Protein AF-A0A4Q7G108-F1 (afdb_monomer_lite)

Foldseek 3Di:
DAQAQPQAGEPPGADADPLLSVLVNCLQVPFQQVLCCVLPVWGWRYWYWDAFADFAAPVRDNPHHTDLSVVSFKTWTQWTATPVGDIQGLQQLCLHALSSVQSVLSSLVSLLVRAQEWAAQQQDPSRNRTIMGGNDDDPVSHRHRPPPRDHSVVSSVVSCVVPVPSPDDPPDPDDDDDDDDDDDDDDDDDDDPPDDDDD

Radius of gyration: 18.97 Å; chains: 1; bounding box: 52×24×57 Å

Secondary structure (DSSP, 8-state):
-EEEETTEEEEEEE---HHHHHHHHHHIIIIIHHHHHHHHSS-EEEEEEEESS---BGGG-TTSPBPGGGGT-EEEEEEEEETTS-EEEHHHHTTSSHHHHHHHHHHHHHHHHH-SEEE-TTS-GGGSSSEEEE----TT---EEESPP--HHHHHHHHHHH-TTTT--TT-------------PPPP-----------

Sequence (199 aa):
PVTAVGPVTLKPTATLACPIVSALDRWLADSVQPAATRWFGARVVEIKQISAYSCRGMNGNPSAHISEHAFGNALDIAGFTLADGRRISVKDGWRGLPEEQGFLRDVQGGACQQFNTVLAPGSNRFHYDHIHVDLMRRASRRVICEPAAVSGEQIAARANSRNPYASRDPNVTGSLGGKKSSWFSRKAKVNEEDEFTDE

pLDDT: mean 87.19, std 20.79, range [33.34, 98.88]

Structure (mmCIF, N/CA/C/O backbone):
data_AF-A0A4Q7G108-F1
#
_entry.id   AF-A0A4Q7G108-F1
#
loop_
_atom_site.group_PDB
_atom_site.id
_atom_site.type_symbol
_atom_site.label_atom_id
_atom_site.label_alt_id
_atom_site.label_comp_id
_atom_site.label_asym_id
_atom_site.label_entity_id
_atom_site.label_seq_id
_atom_site.pdbx_PDB_ins_code
_atom_site.Cartn_x
_atom_site.Cartn_y
_atom_site.Cartn_z
_atom_site.occupancy
_atom_site.B_iso_or_equiv
_atom_site.auth_seq_id
_atom_site.auth_comp_id
_atom_site.auth_asym_id
_atom_site.auth_atom_id
_atom_site.pdbx_PDB_model_num
ATOM 1 N N . PRO A 1 1 ? -3.797 -2.450 -17.229 1.00 90.06 1 PRO A N 1
ATOM 2 C CA . PRO A 1 1 ? -4.189 -1.526 -16.136 1.00 90.06 1 PRO A CA 1
ATOM 3 C C . PRO A 1 1 ? -5.085 -2.277 -15.148 1.00 90.06 1 PRO A C 1
ATOM 5 O O . PRO A 1 1 ? -5.821 -3.161 -15.571 1.00 90.06 1 PRO A O 1
ATOM 8 N N . VAL A 1 2 ? -4.996 -1.948 -13.863 1.00 95.50 2 VAL A N 1
ATOM 9 C CA . VAL A 1 2 ? -5.659 -2.618 -12.742 1.00 95.50 2 VAL A CA 1
ATOM 10 C C . VAL A 1 2 ? -6.497 -1.583 -12.000 1.00 95.50 2 VAL A C 1
ATOM 12 O O . VAL A 1 2 ? -5.966 -0.609 -11.465 1.00 95.50 2 VAL A O 1
ATOM 15 N N . THR A 1 3 ? -7.812 -1.778 -12.003 1.00 97.50 3 THR A N 1
ATOM 16 C CA . THR A 1 3 ? -8.791 -0.917 -11.316 1.00 97.50 3 THR A CA 1
ATOM 17 C C . THR A 1 3 ? -9.269 -1.516 -9.994 1.00 97.50 3 THR A C 1
ATOM 19 O O . THR A 1 3 ? -9.825 -0.800 -9.166 1.00 97.50 3 THR A O 1
ATOM 22 N N . ALA A 1 4 ? -9.055 -2.816 -9.784 1.00 97.25 4 ALA A N 1
ATOM 23 C CA . ALA A 1 4 ? -9.412 -3.544 -8.576 1.00 97.25 4 ALA A CA 1
ATOM 24 C C . ALA A 1 4 ? -8.535 -4.795 -8.418 1.00 97.25 4 ALA A C 1
ATOM 26 O O . ALA A 1 4 ? -8.029 -5.330 -9.407 1.00 97.25 4 ALA A O 1
ATOM 27 N N . VAL A 1 5 ? -8.388 -5.261 -7.179 1.00 96.00 5 VAL A N 1
ATOM 28 C CA . VAL A 1 5 ? -7.808 -6.562 -6.825 1.00 96.00 5 VAL A CA 1
ATOM 29 C C . VAL A 1 5 ? -8.841 -7.286 -5.963 1.00 96.00 5 VAL A C 1
ATOM 31 O O . VAL A 1 5 ? -9.226 -6.796 -4.897 1.00 96.00 5 VAL A O 1
ATOM 34 N N . GLY A 1 6 ? -9.376 -8.396 -6.472 1.00 92.81 6 GLY A N 1
ATOM 35 C CA . GLY A 1 6 ? -10.567 -9.023 -5.903 1.00 92.81 6 GLY A CA 1
ATOM 36 C C . GLY A 1 6 ? -11.736 -8.021 -5.792 1.00 92.81 6 GLY A C 1
ATOM 37 O O . GLY A 1 6 ? -12.003 -7.285 -6.744 1.00 92.81 6 GLY A O 1
ATOM 38 N N . PRO A 1 7 ? -12.435 -7.943 -4.642 1.00 93.94 7 PRO A N 1
ATOM 39 C CA . PRO A 1 7 ? -13.537 -7.001 -4.433 1.00 93.94 7 PRO A CA 1
ATOM 40 C C . PRO A 1 7 ? -13.082 -5.585 -4.027 1.00 93.94 7 PRO A C 1
ATOM 42 O O . PRO A 1 7 ? -13.927 -4.745 -3.717 1.00 93.94 7 PRO A O 1
ATOM 45 N N . VAL A 1 8 ? -11.772 -5.320 -3.949 1.00 98.44 8 VAL A N 1
ATOM 46 C CA . VAL A 1 8 ? -11.217 -4.050 -3.463 1.00 98.44 8 VAL A CA 1
ATOM 47 C C . VAL A 1 8 ? -10.828 -3.173 -4.644 1.00 98.44 8 VAL A C 1
ATOM 49 O O . VAL A 1 8 ? -9.988 -3.547 -5.460 1.00 98.44 8 VAL A O 1
ATOM 52 N N . THR A 1 9 ? -11.413 -1.981 -4.725 1.00 98.62 9 THR A N 1
ATOM 53 C CA . THR A 1 9 ? -11.078 -1.007 -5.773 1.00 98.62 9 THR A CA 1
ATOM 54 C C . THR A 1 9 ? -9.695 -0.408 -5.513 1.00 98.62 9 THR A C 1
ATOM 56 O O . THR A 1 9 ? -9.345 -0.131 -4.370 1.00 98.62 9 THR A O 1
ATOM 59 N N . LEU A 1 10 ? -8.913 -0.158 -6.559 1.00 98.44 10 LEU A N 1
ATOM 60 C CA . LEU A 1 10 ? -7.613 0.505 -6.476 1.00 98.44 10 LEU A CA 1
ATOM 61 C C . LEU A 1 10 ? -7.697 1.884 -7.135 1.00 98.44 10 LEU A C 1
ATOM 63 O O . LEU A 1 10 ? -8.013 1.982 -8.323 1.00 98.44 10 LEU A O 1
ATOM 67 N N . LYS A 1 11 ? -7.435 2.952 -6.369 1.00 98.12 11 LYS A N 1
ATOM 68 C CA . LYS A 1 11 ? -7.537 4.335 -6.860 1.00 98.12 11 LYS A CA 1
ATOM 69 C C . LYS A 1 11 ? -6.271 5.166 -6.626 1.00 98.12 11 LYS A C 1
ATOM 71 O O . LYS A 1 11 ? -5.791 5.198 -5.495 1.00 98.12 11 LYS A O 1
ATOM 76 N N . PRO A 1 12 ? -5.800 5.919 -7.640 1.00 97.94 12 PRO A N 1
ATOM 77 C CA . PRO A 1 12 ? -6.230 5.846 -9.042 1.00 97.94 12 PRO A CA 1
ATOM 78 C C . PRO A 1 12 ? -5.885 4.484 -9.676 1.00 97.94 12 PRO A C 1
ATOM 80 O O . PRO A 1 12 ? -5.168 3.685 -9.074 1.00 97.94 12 PRO A O 1
ATOM 83 N N . THR A 1 13 ? -6.396 4.213 -10.882 1.00 97.62 13 THR A N 1
ATOM 84 C CA . THR A 1 13 ? -6.057 3.002 -11.650 1.00 97.62 13 THR A CA 1
ATOM 85 C C . THR A 1 13 ? -4.542 2.830 -11.732 1.00 97.62 13 THR A C 1
ATOM 87 O O . THR A 1 13 ? -3.827 3.778 -12.056 1.00 97.62 13 THR A O 1
ATOM 90 N N . ALA A 1 14 ? -4.052 1.624 -11.462 1.00 97.69 14 ALA A N 1
ATOM 91 C CA . ALA A 1 14 ? -2.626 1.325 -11.442 1.00 97.69 14 ALA A CA 1
ATOM 92 C C . ALA A 1 14 ? -2.207 0.534 -12.686 1.00 97.69 14 ALA A C 1
ATOM 94 O O . ALA A 1 14 ? -2.922 -0.350 -13.152 1.00 97.69 14 ALA A O 1
ATOM 95 N N . THR A 1 15 ? -1.018 0.796 -13.218 1.00 98.31 15 THR A N 1
ATOM 96 C CA . THR A 1 15 ? -0.374 -0.120 -14.169 1.00 98.31 15 THR A CA 1
ATOM 97 C C . THR A 1 15 ? 0.576 -1.008 -13.379 1.00 98.31 15 THR A C 1
ATOM 99 O O . THR A 1 15 ? 1.524 -0.500 -12.788 1.00 98.31 15 THR A O 1
ATOM 102 N N . LEU A 1 16 ? 0.282 -2.309 -13.335 1.00 98.31 16 LEU A N 1
ATOM 103 C CA . LEU A 1 16 ? 0.999 -3.308 -12.544 1.00 98.31 16 LEU A CA 1
ATOM 104 C C . LEU A 1 16 ? 1.306 -4.545 -13.390 1.00 98.31 16 LEU A C 1
ATOM 106 O O . LEU A 1 16 ? 0.528 -4.903 -14.277 1.00 98.31 16 LEU A O 1
ATOM 110 N N . ALA A 1 17 ? 2.417 -5.205 -13.083 1.00 97.94 17 ALA A N 1
ATOM 111 C CA . ALA A 1 17 ? 2.772 -6.505 -13.627 1.00 97.94 17 ALA A CA 1
ATOM 112 C C . ALA A 1 17 ? 1.954 -7.623 -12.956 1.00 97.94 17 ALA A C 1
ATOM 114 O O . ALA A 1 17 ? 1.573 -7.530 -11.790 1.00 97.94 17 ALA A O 1
ATOM 115 N N . CYS A 1 18 ? 1.705 -8.719 -13.675 1.00 97.19 18 CYS A N 1
ATOM 116 C CA . CYS A 1 18 ? 0.892 -9.827 -13.163 1.00 97.19 18 CYS A CA 1
ATOM 117 C C . CYS A 1 18 ? 1.381 -10.418 -11.820 1.00 97.19 18 CYS A C 1
ATOM 119 O O . CYS A 1 18 ? 0.530 -10.685 -10.968 1.00 97.19 18 CYS A O 1
ATOM 121 N N . PRO A 1 19 ? 2.698 -10.603 -11.568 1.00 97.00 19 PRO A N 1
ATOM 122 C CA . PRO A 1 19 ? 3.167 -11.184 -10.309 1.00 97.00 19 PRO A CA 1
ATOM 123 C C . PRO A 1 19 ? 2.761 -10.375 -9.073 1.00 97.00 19 PRO A C 1
ATOM 125 O O . PRO A 1 19 ? 2.265 -10.954 -8.104 1.00 97.00 19 PRO A O 1
ATOM 128 N N . ILE A 1 20 ? 2.894 -9.044 -9.116 1.00 98.19 20 ILE A N 1
ATOM 129 C CA . ILE A 1 20 ? 2.516 -8.201 -7.978 1.00 98.19 20 ILE A CA 1
ATOM 130 C C . ILE A 1 20 ? 0.999 -8.167 -7.768 1.00 98.19 20 ILE A C 1
ATOM 132 O O . ILE A 1 20 ? 0.555 -8.119 -6.628 1.00 98.19 20 ILE A O 1
ATOM 136 N N . VAL A 1 21 ? 0.186 -8.293 -8.822 1.00 98.25 21 VAL A N 1
ATOM 137 C CA . VAL A 1 21 ? -1.278 -8.404 -8.673 1.00 98.25 21 VAL A CA 1
ATOM 138 C C . VAL A 1 21 ? -1.656 -9.664 -7.889 1.00 98.25 21 VAL A C 1
ATOM 140 O O . VAL A 1 21 ? -2.488 -9.595 -6.989 1.00 98.25 21 VAL A O 1
ATOM 143 N N . SER A 1 22 ? -1.002 -10.797 -8.164 1.00 98.06 22 SER A N 1
ATOM 144 C CA . SER A 1 22 ? -1.215 -12.039 -7.406 1.00 98.06 22 SER A CA 1
ATOM 145 C C . SER A 1 22 ? -0.738 -11.939 -5.950 1.00 98.06 22 SER A C 1
ATOM 147 O O . SER A 1 22 ? -1.365 -12.508 -5.056 1.00 98.06 22 SER A O 1
ATOM 149 N N . ALA A 1 23 ? 0.365 -11.231 -5.689 1.00 98.38 23 ALA A N 1
ATOM 150 C CA . ALA A 1 23 ? 0.828 -10.977 -4.324 1.00 98.38 23 ALA A CA 1
ATOM 151 C C . ALA A 1 23 ? -0.134 -10.053 -3.555 1.00 98.38 23 ALA A C 1
ATOM 153 O O . ALA A 1 23 ? -0.454 -10.325 -2.400 1.00 98.38 23 ALA A O 1
ATOM 154 N N . LEU A 1 24 ? -0.651 -9.006 -4.209 1.00 98.50 24 LEU A N 1
ATOM 155 C CA . LEU A 1 24 ? -1.648 -8.096 -3.639 1.00 98.50 24 LEU A CA 1
ATOM 156 C C . LEU A 1 24 ? -2.952 -8.818 -3.291 1.00 98.50 24 LEU A C 1
ATOM 158 O O . LEU A 1 24 ? -3.505 -8.562 -2.227 1.00 98.50 24 LEU A O 1
ATOM 162 N N . ASP A 1 25 ? -3.430 -9.716 -4.154 1.00 98.44 25 ASP A N 1
ATOM 163 C CA . ASP A 1 25 ? -4.656 -10.489 -3.915 1.00 98.44 25 ASP A CA 1
ATOM 164 C C . ASP A 1 25 ? -4.540 -11.366 -2.660 1.00 98.44 25 ASP A C 1
ATOM 166 O O . ASP A 1 25 ? -5.383 -11.290 -1.764 1.00 98.44 25 ASP A O 1
ATOM 170 N N . ARG A 1 26 ? -3.425 -12.098 -2.528 1.00 98.56 26 ARG A N 1
ATOM 171 C CA . ARG A 1 26 ? -3.122 -12.898 -1.330 1.00 98.56 26 ARG A CA 1
ATOM 172 C C . ARG A 1 26 ? -2.976 -12.038 -0.082 1.00 98.56 26 ARG A C 1
ATOM 174 O O . ARG A 1 26 ? -3.600 -12.316 0.933 1.00 98.56 26 ARG A O 1
ATOM 181 N N . TRP A 1 27 ? -2.214 -10.949 -0.157 1.00 98.69 27 TRP A N 1
ATOM 182 C CA . TRP A 1 27 ? -2.060 -10.024 0.967 1.00 98.69 27 TRP A CA 1
ATOM 183 C C . TRP A 1 27 ? -3.398 -9.422 1.424 1.00 98.69 27 TRP A C 1
ATOM 185 O O . TRP A 1 27 ? -3.660 -9.307 2.625 1.00 98.69 27 TRP A O 1
ATOM 195 N N . LEU A 1 28 ? -4.275 -9.073 0.480 1.00 98.56 28 LEU A N 1
ATOM 196 C CA . LEU A 1 28 ? -5.615 -8.582 0.782 1.00 98.56 28 LEU A CA 1
ATOM 197 C C . LEU A 1 28 ? -6.454 -9.632 1.512 1.00 98.56 28 LEU A C 1
ATOM 199 O O . LEU A 1 28 ? -7.054 -9.313 2.542 1.00 98.56 28 LEU A O 1
ATOM 203 N N . ALA A 1 29 ? -6.494 -10.854 0.984 1.00 98.31 29 ALA A N 1
ATOM 204 C CA . ALA A 1 29 ? -7.284 -11.950 1.533 1.00 98.31 29 ALA A CA 1
ATOM 205 C C . ALA A 1 29 ? -6.778 -12.404 2.910 1.00 98.31 29 ALA A C 1
ATOM 207 O O . ALA A 1 29 ? -7.570 -12.533 3.844 1.00 98.31 29 ALA A O 1
ATOM 208 N N . ASP A 1 30 ? -5.465 -12.576 3.050 1.00 98.25 30 ASP A N 1
ATOM 209 C CA . ASP A 1 30 ? -4.857 -13.230 4.209 1.00 98.25 30 ASP A CA 1
ATOM 210 C C . ASP A 1 30 ? -4.532 -12.251 5.343 1.00 98.25 30 ASP A C 1
ATOM 212 O O . ASP A 1 30 ? -4.408 -12.653 6.498 1.00 98.25 30 ASP A O 1
ATOM 216 N N . SER A 1 31 ? -4.354 -10.960 5.039 1.00 98.25 31 SER A N 1
ATOM 217 C CA . SER A 1 31 ? -3.876 -9.972 6.018 1.00 98.25 31 SER A CA 1
ATOM 218 C C . SER A 1 31 ? -4.780 -8.752 6.137 1.00 98.25 31 SER A C 1
ATOM 220 O O . SER A 1 31 ? -5.272 -8.460 7.229 1.00 98.25 31 SER A O 1
ATOM 222 N N . VAL A 1 32 ? -5.042 -8.041 5.036 1.00 98.75 32 VAL A N 1
ATOM 223 C CA . VAL A 1 32 ? -5.738 -6.743 5.100 1.00 98.75 32 VAL A CA 1
ATOM 224 C C . VAL A 1 32 ? -7.199 -6.901 5.523 1.00 98.75 32 VAL A C 1
ATOM 226 O O . VAL A 1 32 ? -7.654 -6.185 6.415 1.00 98.75 32 VAL A O 1
ATOM 229 N N . GLN A 1 33 ? -7.945 -7.836 4.925 1.00 98.75 33 GLN A N 1
ATOM 230 C CA . GLN A 1 33 ? -9.360 -8.041 5.261 1.00 98.75 33 GLN A CA 1
ATOM 231 C C . GLN A 1 33 ? -9.566 -8.587 6.687 1.00 98.75 33 GLN A C 1
ATOM 233 O O . GLN A 1 33 ? -10.413 -8.038 7.406 1.00 98.75 33 GLN A O 1
ATOM 238 N N . PRO A 1 34 ? -8.792 -9.589 7.158 1.00 98.62 34 PRO A N 1
ATOM 239 C CA . PRO A 1 34 ? -8.848 -10.018 8.553 1.00 98.62 34 PRO A CA 1
ATOM 240 C C . PRO A 1 34 ? -8.481 -8.902 9.535 1.00 98.62 34 PRO A C 1
ATOM 242 O O . PRO A 1 34 ? -9.161 -8.738 10.547 1.00 98.62 34 PRO A O 1
ATOM 245 N N . ALA A 1 35 ? -7.452 -8.098 9.237 1.00 98.69 35 ALA A N 1
ATOM 246 C CA . ALA A 1 35 ? -7.073 -6.965 10.080 1.00 98.69 35 ALA A CA 1
ATOM 247 C C . ALA A 1 35 ? -8.182 -5.906 10.137 1.00 98.69 35 ALA A C 1
ATOM 249 O O . ALA A 1 35 ? -8.553 -5.471 11.223 1.00 98.69 35 ALA A O 1
ATOM 250 N N . ALA A 1 36 ? -8.767 -5.530 8.999 1.00 98.75 36 ALA A N 1
ATOM 251 C CA . ALA A 1 36 ? -9.849 -4.549 8.961 1.00 98.75 36 ALA A CA 1
ATOM 252 C C . ALA A 1 36 ? -11.077 -5.021 9.758 1.00 98.75 36 ALA A C 1
ATOM 254 O O . ALA A 1 36 ? -11.648 -4.267 10.546 1.00 98.75 36 ALA A O 1
ATOM 255 N N . THR A 1 37 ? -11.423 -6.304 9.633 1.00 98.50 37 THR A N 1
ATOM 256 C CA . THR A 1 37 ? -12.510 -6.908 10.412 1.00 98.50 37 THR A CA 1
ATOM 257 C C . THR A 1 37 ? -12.191 -6.912 11.908 1.00 98.50 37 THR A C 1
ATOM 259 O O . THR A 1 37 ? -13.051 -6.554 12.705 1.00 98.50 37 THR A O 1
ATOM 262 N N . ARG A 1 38 ? -10.957 -7.251 12.304 1.00 98.31 38 ARG A N 1
ATOM 263 C CA . ARG A 1 38 ? -10.535 -7.266 13.714 1.00 98.31 38 ARG A CA 1
ATOM 264 C C . ARG A 1 38 ? -10.562 -5.879 14.356 1.00 98.31 38 ARG A C 1
ATOM 266 O O . ARG A 1 38 ? -11.080 -5.736 15.456 1.00 98.31 38 ARG A O 1
ATOM 273 N N . TRP A 1 39 ? -9.995 -4.878 13.687 1.00 98.50 39 TRP A N 1
ATOM 274 C CA . TRP A 1 39 ? -9.818 -3.538 14.256 1.00 98.50 39 TRP A CA 1
ATOM 275 C C . TRP A 1 39 ? -11.056 -2.659 14.137 1.00 98.50 39 TRP A C 1
ATOM 277 O O . TRP A 1 39 ? -11.275 -1.782 14.968 1.00 98.50 39 TRP A O 1
ATOM 287 N N . PHE A 1 40 ? -11.869 -2.881 13.105 1.00 98.38 40 PHE A N 1
ATOM 288 C CA . PHE A 1 40 ? -12.959 -1.974 12.769 1.00 98.38 40 PHE A CA 1
ATOM 289 C C . PHE A 1 40 ? -14.310 -2.667 12.608 1.00 98.38 40 PHE A C 1
ATOM 291 O O . PHE A 1 40 ? -15.321 -1.975 12.541 1.00 98.38 40 PHE A O 1
ATOM 298 N N . GLY A 1 41 ? -14.370 -3.998 12.527 1.00 98.50 41 GLY A N 1
ATOM 299 C CA . GLY A 1 41 ? -15.614 -4.715 12.226 1.00 98.50 41 GLY A CA 1
ATOM 300 C C . GLY A 1 41 ? -16.133 -4.470 10.804 1.00 98.50 41 GLY A C 1
ATOM 301 O O . GLY A 1 41 ? -17.281 -4.789 10.508 1.00 98.50 41 GLY A O 1
ATOM 302 N N . ALA A 1 42 ? -15.311 -3.897 9.919 1.00 98.56 42 ALA A N 1
ATOM 303 C CA . ALA A 1 42 ? -15.688 -3.545 8.556 1.00 98.56 42 ALA A CA 1
ATOM 304 C C . ALA A 1 42 ? -14.601 -3.966 7.562 1.00 98.56 42 ALA A C 1
ATOM 306 O O . ALA A 1 42 ? -13.406 -3.888 7.843 1.00 98.56 42 ALA A O 1
ATOM 307 N N . ARG A 1 43 ? -15.026 -4.399 6.372 1.00 98.56 43 ARG A N 1
ATOM 308 C CA . ARG A 1 43 ? -14.122 -4.799 5.284 1.00 98.56 43 ARG A CA 1
ATOM 309 C C . ARG A 1 43 ? -13.512 -3.583 4.597 1.00 98.56 43 ARG A C 1
ATOM 311 O O . ARG A 1 43 ? -14.175 -2.555 4.471 1.00 98.56 43 ARG A O 1
ATOM 318 N N . VAL A 1 44 ? -12.307 -3.736 4.055 1.00 98.81 44 VAL A N 1
ATOM 319 C CA . VAL A 1 44 ? -11.739 -2.768 3.103 1.00 98.81 44 VAL A CA 1
ATOM 320 C C . VAL A 1 44 ? -12.457 -2.908 1.762 1.00 98.81 44 VAL A C 1
ATOM 322 O O . VAL A 1 44 ? -12.660 -4.022 1.276 1.00 98.81 44 VAL A O 1
ATOM 325 N N . VAL A 1 45 ? -12.823 -1.783 1.153 1.00 98.81 45 VAL A N 1
ATOM 326 C CA . VAL A 1 45 ? -13.447 -1.719 -0.182 1.00 98.81 45 VAL A CA 1
ATOM 327 C C . VAL A 1 45 ? -12.622 -0.917 -1.183 1.00 98.81 45 VAL A C 1
ATOM 329 O O . VAL A 1 45 ? -12.830 -1.044 -2.389 1.00 98.81 45 VAL A O 1
ATOM 332 N N . GLU A 1 46 ? -11.656 -0.127 -0.709 1.00 98.88 46 GLU A N 1
ATOM 333 C CA . GLU A 1 46 ? -10.761 0.645 -1.566 1.00 98.88 46 GLU A CA 1
ATOM 334 C C . GLU A 1 46 ? -9.349 0.726 -0.982 1.00 98.88 46 GLU A C 1
ATOM 336 O O . GLU A 1 46 ? -9.179 0.951 0.217 1.00 98.88 46 GLU A O 1
ATOM 341 N N . ILE A 1 47 ? -8.348 0.610 -1.853 1.00 98.81 47 I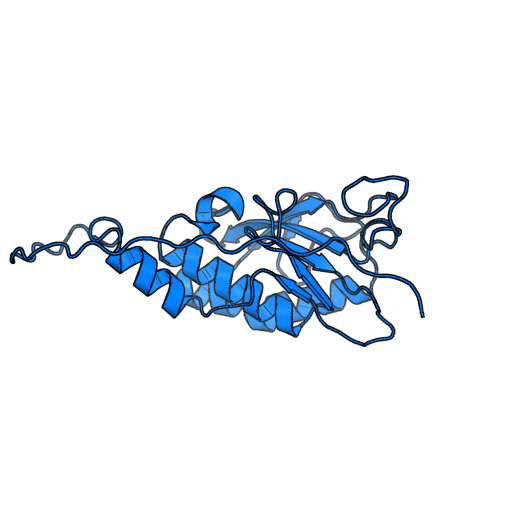LE A N 1
ATOM 342 C CA . ILE A 1 47 ? -6.969 1.029 -1.613 1.00 98.81 47 ILE A CA 1
ATOM 343 C C . ILE A 1 47 ? -6.739 2.355 -2.336 1.00 98.81 47 ILE A C 1
ATOM 345 O O . ILE A 1 47 ? -6.945 2.465 -3.549 1.00 98.81 47 ILE A O 1
ATOM 349 N N . LYS A 1 48 ? -6.237 3.346 -1.599 1.00 98.75 48 LYS A N 1
ATOM 350 C CA . LYS A 1 48 ? -5.695 4.584 -2.152 1.00 98.75 48 LYS A CA 1
ATOM 351 C C . LYS A 1 48 ? -4.200 4.402 -2.399 1.00 98.75 48 LYS A C 1
ATOM 353 O O . LYS A 1 48 ? -3.432 4.309 -1.443 1.00 98.75 48 LYS A O 1
ATOM 358 N N . GLN A 1 49 ? -3.787 4.394 -3.660 1.00 98.25 49 GLN A N 1
ATOM 359 C CA . GLN A 1 49 ? -2.379 4.392 -4.059 1.00 98.25 49 GLN A CA 1
ATOM 360 C C . GLN A 1 49 ? -1.921 5.789 -4.494 1.00 98.25 49 GLN A C 1
ATOM 362 O O . GLN A 1 49 ? -2.744 6.627 -4.869 1.00 98.25 49 GLN A O 1
ATOM 367 N N . ILE A 1 50 ? -0.618 6.046 -4.410 1.00 97.94 50 ILE A N 1
ATOM 368 C CA . ILE A 1 50 ? -0.002 7.316 -4.838 1.00 97.94 50 ILE A CA 1
ATOM 369 C C . ILE A 1 50 ? 1.120 7.140 -5.869 1.00 97.94 50 ILE A C 1
ATOM 371 O O . ILE A 1 50 ? 1.542 8.119 -6.480 1.00 97.94 50 ILE A O 1
ATOM 375 N N . SER A 1 51 ? 1.575 5.909 -6.102 1.00 97.25 51 SER A N 1
ATOM 376 C CA . SER A 1 51 ? 2.506 5.555 -7.172 1.00 97.25 51 SER A CA 1
ATOM 377 C C . SER A 1 51 ? 2.340 4.075 -7.531 1.00 97.25 51 SER A C 1
ATOM 379 O O . SER A 1 51 ? 2.276 3.211 -6.657 1.00 97.25 51 SER A O 1
ATOM 381 N N . ALA A 1 52 ? 2.304 3.783 -8.830 1.00 97.44 52 ALA A N 1
ATOM 382 C CA . ALA A 1 52 ? 2.312 2.437 -9.405 1.00 97.44 52 ALA A CA 1
ATOM 383 C C . ALA A 1 52 ? 3.419 2.371 -10.469 1.00 97.44 52 ALA A C 1
ATOM 385 O O . ALA A 1 52 ? 4.577 2.589 -10.136 1.00 97.44 52 ALA A O 1
ATOM 386 N N . TYR A 1 53 ? 3.119 2.148 -11.750 1.00 97.75 53 TYR A N 1
ATOM 387 C CA . TYR A 1 53 ? 4.140 2.270 -12.795 1.00 97.75 53 TYR A CA 1
ATOM 388 C C . TYR A 1 53 ? 4.748 3.681 -12.856 1.00 97.75 53 TYR A C 1
ATOM 390 O O . TYR A 1 53 ? 4.033 4.674 -13.008 1.00 97.75 53 TYR A O 1
ATOM 398 N N . SER A 1 54 ? 6.076 3.758 -12.800 1.00 96.62 54 SER A N 1
ATOM 399 C CA . SER A 1 54 ? 6.837 4.979 -13.056 1.00 96.62 54 SER A CA 1
ATOM 400 C C . SER A 1 54 ? 8.282 4.637 -13.406 1.00 96.62 54 SER A C 1
ATOM 402 O O . SER A 1 54 ? 9.014 4.083 -12.588 1.00 96.62 54 SER A O 1
ATOM 404 N N . CYS A 1 55 ? 8.697 4.975 -14.627 1.00 96.19 55 CYS A N 1
ATOM 405 C CA . CYS A 1 55 ? 10.042 4.700 -15.123 1.00 96.19 55 CYS A CA 1
ATOM 406 C C . CYS A 1 55 ? 11.056 5.696 -14.533 1.00 96.19 55 CYS A C 1
ATOM 408 O O . CYS A 1 55 ? 11.253 6.781 -15.077 1.00 96.19 55 CYS A O 1
ATOM 410 N N . ARG A 1 56 ? 11.670 5.338 -13.400 1.00 94.31 56 ARG A N 1
ATOM 411 C CA . ARG A 1 56 ? 12.676 6.146 -12.690 1.00 94.31 56 ARG A CA 1
ATOM 412 C C . ARG A 1 56 ? 13.629 5.273 -11.866 1.00 94.31 56 ARG A C 1
ATOM 414 O O . ARG A 1 56 ? 13.305 4.131 -11.533 1.00 94.31 56 ARG A O 1
ATOM 421 N N . GLY A 1 57 ? 14.776 5.834 -11.491 1.00 93.44 57 GLY A N 1
ATOM 422 C CA . GLY A 1 57 ? 15.641 5.246 -10.466 1.00 93.44 57 GLY A CA 1
ATOM 423 C C . GLY A 1 57 ? 15.001 5.286 -9.073 1.00 93.44 57 GLY A C 1
ATOM 424 O O . GLY A 1 57 ? 14.050 6.038 -8.819 1.00 93.44 57 GLY A O 1
ATOM 425 N N . MET A 1 58 ? 15.500 4.450 -8.162 1.00 90.81 58 MET A N 1
ATOM 426 C CA . MET A 1 58 ? 15.035 4.375 -6.774 1.00 90.81 58 MET A CA 1
ATOM 427 C C . MET A 1 58 ? 15.064 5.750 -6.093 1.00 90.81 58 MET A C 1
ATOM 429 O O . MET A 1 58 ? 15.979 6.547 -6.298 1.00 90.81 58 MET A O 1
ATOM 433 N N . ASN A 1 59 ? 14.025 6.046 -5.303 1.00 87.94 59 ASN A N 1
ATOM 434 C CA . ASN A 1 59 ? 13.810 7.348 -4.652 1.00 87.94 59 ASN A CA 1
ATOM 435 C C . ASN A 1 59 ? 13.836 8.562 -5.612 1.00 87.94 59 ASN A C 1
ATOM 437 O O . ASN A 1 59 ? 14.016 9.695 -5.171 1.00 87.94 59 ASN A O 1
ATOM 441 N N . GLY A 1 60 ? 13.668 8.342 -6.923 1.00 84.75 60 GLY A N 1
ATOM 442 C CA . GLY A 1 60 ? 13.752 9.389 -7.944 1.00 84.75 60 GLY A CA 1
ATOM 443 C C . GLY A 1 60 ? 15.179 9.818 -8.300 1.00 84.75 60 GLY A C 1
ATOM 444 O O . GLY A 1 60 ? 15.344 10.790 -9.032 1.00 84.75 60 GLY A O 1
ATOM 445 N N . ASN A 1 61 ? 16.206 9.117 -7.810 1.00 89.69 61 ASN A N 1
ATOM 446 C CA . ASN A 1 61 ? 17.599 9.409 -8.132 1.00 89.69 61 ASN A CA 1
ATOM 447 C C . ASN A 1 61 ? 17.983 8.765 -9.481 1.00 89.69 61 ASN A C 1
ATOM 449 O O . ASN A 1 61 ? 17.964 7.538 -9.574 1.00 89.69 61 ASN A O 1
ATOM 453 N N . PRO A 1 62 ? 18.353 9.544 -10.518 1.00 87.81 62 PRO A N 1
ATOM 454 C CA . PRO A 1 62 ? 18.706 9.002 -11.833 1.00 87.81 62 PRO A CA 1
ATOM 455 C C . PRO A 1 62 ? 19.998 8.175 -11.837 1.00 87.81 62 PRO A C 1
ATOM 457 O O . PRO A 1 62 ? 20.196 7.387 -12.755 1.00 87.81 62 PRO A O 1
ATOM 460 N N . SER A 1 63 ? 20.850 8.329 -10.821 1.00 91.44 63 SER A N 1
ATOM 461 C CA . SER A 1 63 ? 22.087 7.557 -10.664 1.00 91.44 63 SER A CA 1
ATOM 462 C C . SER A 1 63 ? 21.916 6.320 -9.777 1.00 91.44 63 SER A C 1
ATOM 464 O O . SER A 1 63 ? 22.873 5.578 -9.581 1.00 91.44 63 SER A O 1
ATOM 466 N N . ALA A 1 64 ? 20.732 6.105 -9.195 1.00 91.50 64 ALA A N 1
ATOM 467 C CA . ALA A 1 64 ? 20.456 4.907 -8.413 1.00 91.50 64 ALA A CA 1
ATOM 468 C C . ALA 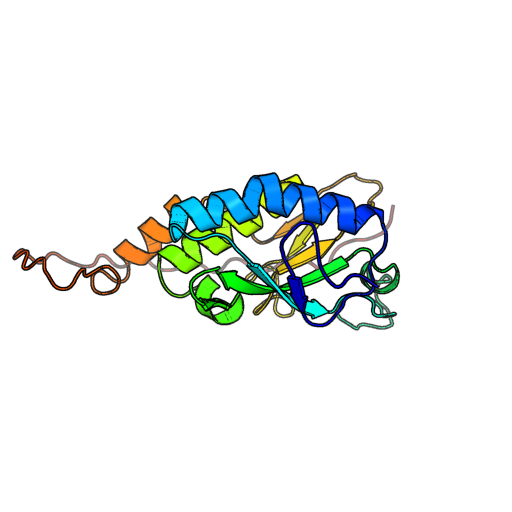A 1 64 ? 20.040 3.738 -9.316 1.00 91.50 64 ALA A C 1
ATOM 470 O O . ALA A 1 64 ? 19.655 3.920 -10.472 1.00 91.50 64 ALA A O 1
ATOM 471 N N . HIS A 1 65 ? 20.039 2.533 -8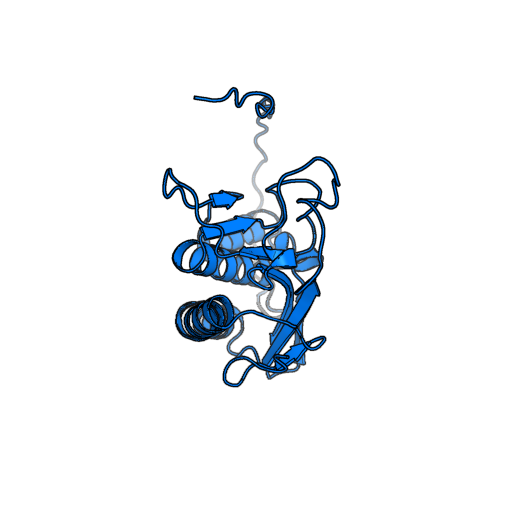.746 1.00 91.69 65 HIS A N 1
ATOM 472 C CA . HIS A 1 65 ? 19.422 1.368 -9.371 1.00 91.69 65 HIS A CA 1
ATOM 473 C C . HIS A 1 65 ? 17.976 1.665 -9.800 1.00 91.69 65 HIS A C 1
ATOM 475 O O . HIS A 1 65 ? 17.272 2.473 -9.183 1.00 91.69 65 HIS A O 1
ATOM 481 N N . ILE A 1 66 ? 17.526 1.004 -10.867 1.00 93.94 66 ILE A N 1
ATOM 482 C CA . ILE A 1 66 ? 16.159 1.158 -11.370 1.00 93.94 66 ILE A CA 1
ATOM 483 C C . ILE A 1 66 ? 15.159 0.669 -10.320 1.00 93.94 66 ILE A C 1
ATOM 485 O O . ILE A 1 66 ? 15.332 -0.389 -9.721 1.00 93.94 66 ILE A O 1
ATOM 489 N N . SER A 1 67 ? 14.111 1.462 -10.090 1.00 95.88 67 SER A N 1
ATOM 490 C CA . SER A 1 67 ? 13.045 1.117 -9.152 1.00 95.88 67 SER A CA 1
ATOM 491 C C . SER A 1 67 ? 12.152 0.006 -9.701 1.00 95.88 67 SER A C 1
ATOM 493 O O . SER A 1 67 ? 11.839 -0.012 -10.890 1.00 95.88 67 SER A O 1
ATOM 495 N N . GLU A 1 68 ? 11.605 -0.832 -8.820 1.00 97.88 68 GLU A N 1
ATOM 496 C CA . GLU A 1 68 ? 10.567 -1.804 -9.182 1.00 97.88 68 GLU A CA 1
ATOM 497 C C . GLU A 1 68 ? 9.286 -1.159 -9.744 1.00 97.88 68 GLU A C 1
ATOM 499 O O . GLU A 1 68 ? 8.561 -1.784 -10.524 1.00 97.88 68 GLU A O 1
ATOM 504 N N . HIS A 1 69 ? 9.045 0.130 -9.468 1.00 98.00 69 HIS A N 1
ATOM 505 C CA . HIS A 1 69 ? 7.993 0.898 -10.143 1.00 98.00 69 HIS A CA 1
ATOM 506 C C . HIS A 1 69 ? 8.198 0.967 -11.663 1.00 98.00 69 HIS A C 1
ATOM 508 O O . HIS A 1 69 ? 7.216 0.980 -12.407 1.00 98.00 69 HIS A O 1
ATOM 514 N N . ALA A 1 70 ? 9.441 0.964 -12.154 1.00 97.06 70 ALA A N 1
ATOM 515 C CA . ALA A 1 70 ? 9.731 0.979 -13.588 1.00 97.06 70 ALA A CA 1
ATOM 516 C C . ALA A 1 70 ? 9.351 -0.341 -14.276 1.00 97.06 70 ALA A C 1
ATOM 518 O O . ALA A 1 70 ? 9.113 -0.362 -15.479 1.00 97.06 70 ALA A O 1
ATOM 519 N N . PHE A 1 71 ? 9.227 -1.426 -13.510 1.00 97.25 71 PHE A N 1
ATOM 520 C CA . PHE A 1 71 ? 8.778 -2.732 -13.994 1.00 97.25 71 PHE A CA 1
ATOM 521 C C . PHE A 1 71 ? 7.285 -2.977 -13.723 1.00 97.25 71 PHE A C 1
ATOM 523 O O . PHE A 1 71 ? 6.774 -4.061 -13.997 1.00 97.25 71 PHE A O 1
ATOM 530 N N . GLY A 1 72 ? 6.570 -1.990 -13.162 1.00 97.88 72 GLY A N 1
ATOM 531 C CA . GLY A 1 72 ? 5.199 -2.170 -12.674 1.00 97.88 72 GLY A CA 1
ATOM 532 C C . GLY A 1 72 ? 5.108 -3.192 -11.535 1.00 97.88 72 GLY A C 1
ATOM 533 O O . GLY A 1 72 ? 4.043 -3.757 -11.302 1.00 97.88 72 GLY A O 1
ATOM 534 N N . ASN A 1 73 ? 6.221 -3.457 -10.854 1.00 98.25 73 ASN A N 1
ATOM 535 C CA . ASN A 1 73 ? 6.383 -4.509 -9.857 1.00 98.25 73 ASN A CA 1
ATOM 536 C C . ASN A 1 73 ? 6.464 -3.939 -8.429 1.00 98.25 73 ASN A C 1
ATOM 538 O O . ASN A 1 73 ? 6.977 -4.593 -7.522 1.00 98.25 73 ASN A O 1
ATOM 542 N N . ALA A 1 74 ? 5.956 -2.714 -8.250 1.00 98.50 74 ALA A N 1
ATOM 543 C CA . ALA A 1 74 ? 5.825 -2.025 -6.974 1.00 98.50 74 ALA A CA 1
ATOM 544 C C . ALA A 1 74 ? 4.535 -1.197 -6.893 1.00 98.50 74 ALA A C 1
ATOM 546 O O . ALA A 1 74 ? 3.987 -0.770 -7.919 1.00 98.50 74 ALA A O 1
ATOM 547 N N . LEU A 1 75 ? 4.076 -0.942 -5.668 1.00 98.75 75 LEU A N 1
ATOM 548 C CA . LEU A 1 75 ? 2.912 -0.111 -5.368 1.00 98.75 75 LEU A CA 1
ATOM 549 C C . LEU A 1 75 ? 3.142 0.689 -4.077 1.00 98.75 75 LEU A C 1
ATOM 551 O O . LEU A 1 75 ? 3.549 0.120 -3.068 1.00 98.75 75 LEU A O 1
ATOM 555 N N . ASP A 1 76 ? 2.803 1.981 -4.103 1.00 98.75 76 ASP A N 1
ATOM 556 C CA . ASP A 1 76 ? 2.819 2.857 -2.927 1.00 98.75 76 ASP A CA 1
ATOM 557 C C . ASP A 1 76 ? 1.389 3.083 -2.432 1.00 98.75 76 ASP A C 1
ATOM 559 O O . ASP A 1 76 ? 0.580 3.744 -3.094 1.00 98.75 76 ASP A O 1
ATOM 563 N N . ILE A 1 77 ? 1.070 2.535 -1.260 1.00 98.88 77 ILE A N 1
ATOM 564 C CA . ILE A 1 77 ? -0.255 2.580 -0.640 1.00 98.88 77 ILE A CA 1
ATOM 565 C C . ILE A 1 77 ? -0.313 3.710 0.389 1.00 98.88 77 ILE A C 1
ATOM 567 O O . ILE A 1 77 ? 0.361 3.662 1.413 1.00 98.88 77 ILE A O 1
ATOM 571 N N . ALA A 1 78 ? -1.174 4.699 0.160 1.00 98.75 78 ALA A N 1
ATOM 572 C CA . ALA A 1 78 ? -1.368 5.839 1.058 1.00 98.75 78 ALA A CA 1
ATOM 573 C C . ALA A 1 78 ? -2.557 5.680 2.018 1.00 98.75 78 ALA A C 1
ATOM 575 O O . ALA A 1 78 ? -2.705 6.480 2.944 1.00 98.75 78 ALA A O 1
ATOM 576 N N . GLY A 1 79 ? -3.431 4.693 1.817 1.00 98.75 79 GLY A N 1
ATOM 577 C CA . GLY A 1 79 ? -4.527 4.434 2.748 1.00 98.75 79 GLY A CA 1
ATOM 578 C C . GLY A 1 79 ? -5.589 3.469 2.242 1.00 98.75 79 GLY A C 1
ATOM 579 O O . GLY A 1 79 ? -5.515 2.956 1.125 1.00 98.75 79 GLY A O 1
ATOM 580 N N . PHE A 1 80 ? -6.600 3.267 3.081 1.00 98.88 80 PHE A N 1
ATOM 581 C CA . PHE A 1 80 ? -7.696 2.328 2.867 1.00 98.88 80 PHE A CA 1
ATOM 582 C C . PHE A 1 80 ? -9.043 2.998 3.151 1.00 98.88 80 PHE A C 1
ATOM 584 O O . PHE A 1 80 ? -9.154 3.794 4.086 1.00 98.88 80 PHE A O 1
ATOM 591 N N . THR A 1 81 ? -10.073 2.647 2.383 1.00 98.88 81 THR A N 1
ATOM 592 C CA . THR A 1 81 ? -11.471 2.991 2.693 1.00 98.88 81 THR A CA 1
ATOM 593 C C . THR A 1 81 ? -12.222 1.718 3.073 1.00 98.88 81 THR A C 1
ATOM 595 O O . THR A 1 81 ? -12.124 0.704 2.375 1.00 98.88 81 THR A O 1
ATOM 598 N N . LEU A 1 82 ? -12.970 1.769 4.174 1.00 98.81 82 LEU A N 1
ATOM 599 C CA . LEU A 1 82 ? -13.806 0.672 4.658 1.00 98.81 82 LEU A CA 1
ATOM 600 C C . LEU A 1 82 ? -15.225 0.742 4.085 1.00 98.81 82 LEU A C 1
ATOM 602 O O . LEU A 1 82 ? -15.676 1.783 3.609 1.00 98.81 82 LEU A O 1
ATOM 606 N N . ALA A 1 83 ? -15.942 -0.378 4.156 1.00 98.69 83 ALA A N 1
ATOM 607 C CA . ALA A 1 83 ? -17.310 -0.516 3.655 1.00 98.69 83 ALA A CA 1
ATOM 608 C C . ALA A 1 83 ? -18.318 0.440 4.320 1.00 98.69 83 ALA A C 1
ATOM 610 O O . ALA A 1 83 ? -19.346 0.747 3.726 1.00 98.69 83 ALA A O 1
ATOM 611 N N . ASP A 1 84 ? -18.023 0.918 5.528 1.00 98.06 84 ASP A N 1
ATOM 612 C CA . ASP A 1 84 ? -18.839 1.890 6.264 1.00 98.06 84 ASP A CA 1
ATOM 613 C C . ASP A 1 84 ? -18.450 3.356 5.995 1.00 98.06 84 ASP A C 1
ATOM 615 O O . ASP A 1 84 ? -18.994 4.272 6.609 1.00 98.06 84 ASP A O 1
ATOM 619 N N . GLY A 1 85 ? -17.505 3.592 5.081 1.00 98.38 85 GLY A N 1
ATOM 620 C CA . GLY A 1 85 ? -17.051 4.921 4.685 1.00 98.38 85 GLY A CA 1
ATOM 621 C C . GLY A 1 85 ? -15.881 5.482 5.496 1.00 98.38 85 GLY A C 1
ATOM 622 O O . GLY A 1 85 ? -15.355 6.533 5.116 1.00 98.38 85 GLY A O 1
ATOM 623 N N . ARG A 1 86 ? -15.418 4.804 6.560 1.00 98.38 86 ARG A N 1
ATOM 624 C CA . ARG A 1 86 ? -14.196 5.213 7.275 1.00 98.38 86 ARG A CA 1
ATOM 625 C C . ARG A 1 86 ? -12.985 5.169 6.347 1.00 98.38 86 ARG A C 1
ATOM 627 O O . ARG A 1 86 ? -12.833 4.252 5.540 1.00 98.38 86 ARG A O 1
ATOM 634 N N . ARG A 1 87 ? -12.106 6.162 6.482 1.00 98.50 87 ARG A N 1
ATOM 635 C CA . ARG A 1 87 ? -10.856 6.269 5.722 1.00 98.50 87 ARG A CA 1
ATOM 636 C C . ARG A 1 87 ? -9.682 6.253 6.679 1.00 98.50 87 ARG A C 1
ATOM 638 O O . ARG A 1 87 ? -9.612 7.103 7.556 1.00 98.50 87 ARG A O 1
ATOM 645 N N . ILE A 1 88 ? -8.758 5.331 6.455 1.00 98.75 88 ILE A N 1
ATOM 646 C CA . ILE A 1 88 ? -7.531 5.193 7.229 1.00 98.75 88 ILE A CA 1
ATOM 647 C C . ILE A 1 88 ? -6.379 5.600 6.320 1.00 98.75 88 ILE A C 1
ATOM 649 O O . ILE A 1 88 ? -6.010 4.856 5.407 1.00 98.75 88 ILE A O 1
ATOM 653 N N . SER A 1 89 ? -5.835 6.799 6.528 1.00 98.75 89 SER A N 1
ATOM 654 C CA . SER A 1 89 ? -4.616 7.224 5.838 1.00 98.75 89 SER A CA 1
ATOM 655 C C . SER A 1 89 ? -3.400 6.608 6.530 1.00 98.75 89 SER A C 1
ATOM 657 O O . SER A 1 89 ? -3.365 6.477 7.754 1.00 98.75 89 SER A O 1
ATOM 659 N N . VAL A 1 90 ? -2.381 6.238 5.755 1.00 98.75 90 VAL A N 1
ATOM 660 C CA . VAL A 1 90 ? -1.108 5.782 6.324 1.00 98.75 90 VAL A CA 1
ATOM 661 C C . VAL A 1 90 ? -0.459 6.932 7.086 1.00 98.75 90 VAL A C 1
ATOM 663 O O . VAL A 1 90 ? -0.095 6.761 8.242 1.00 98.75 90 VAL A O 1
ATOM 666 N N . LYS A 1 91 ? -0.382 8.120 6.479 1.00 98.44 91 LYS A N 1
ATOM 667 C CA . LYS A 1 91 ? 0.232 9.312 7.079 1.00 98.44 91 LYS A CA 1
ATOM 668 C C . LYS A 1 91 ? -0.282 9.633 8.486 1.00 98.44 91 LYS A C 1
ATOM 670 O O . LYS A 1 91 ? 0.526 9.808 9.397 1.00 98.44 91 LYS A O 1
ATOM 675 N N . ASP A 1 92 ? -1.600 9.716 8.656 1.00 98.19 92 ASP A N 1
ATOM 676 C CA . ASP A 1 92 ? -2.202 10.168 9.914 1.00 98.19 92 ASP A CA 1
ATOM 677 C C . ASP A 1 92 ? -2.410 8.987 10.869 1.00 98.19 92 ASP A C 1
ATOM 679 O O . ASP A 1 92 ? -2.095 9.083 12.056 1.00 98.19 92 ASP A O 1
ATOM 683 N N . GLY A 1 93 ? -2.829 7.831 10.343 1.00 98.12 93 GLY A N 1
ATOM 684 C CA . GLY A 1 93 ? -3.086 6.631 11.134 1.00 98.12 93 GLY A CA 1
ATOM 685 C C . GLY A 1 93 ? -1.824 6.001 11.727 1.00 98.12 93 GLY A C 1
ATOM 686 O O . GLY A 1 93 ? -1.890 5.374 12.782 1.00 98.12 93 GLY A O 1
ATOM 687 N N . TRP A 1 94 ? -0.638 6.191 11.127 1.00 98.12 94 TRP A N 1
ATOM 688 C CA . TRP A 1 94 ? 0.592 5.524 11.591 1.00 98.12 94 TRP A CA 1
ATOM 689 C C . TRP A 1 94 ? 0.996 5.877 13.026 1.00 98.12 94 TRP A C 1
ATOM 691 O O . TRP A 1 94 ? 1.695 5.096 13.685 1.00 98.12 94 TRP A O 1
ATOM 701 N N . ARG A 1 95 ? 0.587 7.063 13.488 1.00 96.50 95 ARG A N 1
ATOM 702 C CA . ARG A 1 95 ? 0.731 7.565 14.865 1.00 96.50 95 ARG A CA 1
ATOM 703 C C . ARG A 1 95 ? -0.596 8.133 15.402 1.00 96.50 95 ARG A C 1
ATOM 705 O O . ARG A 1 95 ? -0.568 8.913 16.352 1.00 96.50 95 ARG A O 1
ATOM 712 N N . GLY A 1 96 ? -1.710 7.767 14.766 1.00 96.06 96 GLY A N 1
ATOM 713 C CA . GLY A 1 96 ? -3.057 8.281 15.012 1.00 96.06 96 GLY A CA 1
ATOM 714 C C . GLY A 1 96 ? -3.771 7.528 16.126 1.00 96.06 96 GLY A C 1
ATOM 715 O O . GLY A 1 96 ? -3.186 7.280 17.186 1.00 96.06 96 GLY A O 1
ATOM 716 N N . LEU A 1 97 ? -5.029 7.153 15.898 1.00 96.50 97 LEU A N 1
ATOM 717 C CA . LEU A 1 97 ? -5.791 6.395 16.889 1.00 96.50 97 LEU A CA 1
ATOM 718 C C . LEU A 1 97 ? -5.159 5.011 17.140 1.00 96.50 97 LEU A C 1
ATOM 720 O O . LEU A 1 97 ? -4.547 4.443 16.231 1.00 96.50 97 LEU A O 1
ATOM 724 N N . PRO A 1 98 ? -5.279 4.455 18.358 1.00 97.69 98 PRO A N 1
ATOM 725 C CA . PRO A 1 98 ? -4.754 3.131 18.694 1.00 97.69 98 PRO A CA 1
ATOM 726 C C . PRO A 1 98 ? -5.156 2.044 17.688 1.00 97.69 98 PRO A C 1
ATOM 728 O O . PRO A 1 98 ? -4.313 1.241 17.292 1.00 97.69 98 PRO A O 1
ATOM 731 N N . GLU A 1 99 ? -6.407 2.055 17.234 1.00 97.81 99 GLU A N 1
ATOM 732 C CA . GLU A 1 99 ? -6.971 1.082 16.297 1.00 97.81 99 GLU A CA 1
ATOM 733 C C . GLU A 1 99 ? -6.394 1.249 14.886 1.00 97.81 99 GLU A C 1
ATOM 735 O O . GLU A 1 99 ? -6.084 0.264 14.221 1.00 97.81 99 GLU A O 1
ATOM 740 N N . GLU A 1 100 ? -6.183 2.490 14.437 1.00 98.44 100 GLU A N 1
ATOM 741 C CA . GLU A 1 100 ? -5.535 2.788 13.153 1.00 98.44 100 GLU A CA 1
ATOM 742 C C . GLU A 1 100 ? -4.069 2.370 13.158 1.00 98.44 100 GLU A C 1
ATOM 744 O O . GLU A 1 100 ? -3.596 1.746 12.206 1.00 98.44 100 GLU A O 1
ATOM 749 N N . GLN A 1 101 ? -3.358 2.664 14.250 1.00 98.50 101 GLN A N 1
ATOM 750 C CA . GLN A 1 101 ? -1.985 2.212 14.423 1.00 98.50 101 GLN A CA 1
ATOM 751 C C . GLN A 1 101 ? -1.922 0.685 14.416 1.00 98.50 101 GLN A C 1
ATOM 753 O O . GLN A 1 101 ? -1.080 0.122 13.720 1.00 98.50 101 GLN A O 1
ATOM 758 N N . GLY A 1 102 ? -2.816 0.024 15.156 1.00 98.50 102 GLY A N 1
ATOM 759 C CA . GLY A 1 102 ? -2.914 -1.430 15.206 1.00 98.50 102 GLY A CA 1
ATOM 760 C C . GLY A 1 102 ? -3.129 -2.034 13.820 1.00 98.50 102 GLY A C 1
ATOM 761 O O . GLY A 1 102 ? -2.301 -2.809 13.338 1.00 98.50 102 GLY A O 1
ATOM 762 N N . PHE A 1 103 ? -4.175 -1.581 13.128 1.00 98.81 103 PHE A N 1
ATOM 763 C CA . PHE A 1 103 ? -4.496 -2.008 11.770 1.00 98.81 103 PHE A CA 1
ATOM 764 C C . PHE A 1 103 ? -3.320 -1.837 10.806 1.00 98.81 103 PHE A C 1
ATOM 766 O O . PHE A 1 103 ? -2.947 -2.789 10.122 1.00 98.81 103 PHE A O 1
ATOM 773 N N . LEU A 1 104 ? -2.695 -0.658 10.768 1.00 98.81 104 LEU A N 1
ATOM 774 C CA . LEU A 1 104 ? -1.602 -0.384 9.833 1.00 98.81 104 LEU A CA 1
ATOM 775 C C . LEU A 1 104 ? -0.349 -1.226 10.114 1.00 98.81 104 LEU A C 1
ATOM 777 O O . LEU A 1 104 ? 0.390 -1.539 9.180 1.00 98.81 104 LEU A O 1
ATOM 781 N N . ARG A 1 105 ? -0.101 -1.620 11.371 1.00 98.62 105 ARG A N 1
ATOM 782 C CA . ARG A 1 105 ? 1.002 -2.534 11.712 1.00 98.62 105 ARG A CA 1
ATOM 783 C C . ARG A 1 105 ? 0.729 -3.965 11.291 1.00 98.62 105 ARG A C 1
ATOM 785 O O . ARG A 1 105 ? 1.637 -4.608 10.778 1.00 98.62 105 ARG A O 1
ATOM 792 N N . ASP A 1 106 ? -0.501 -4.439 11.424 1.00 98.75 106 ASP A N 1
ATOM 793 C CA . ASP A 1 106 ? -0.849 -5.784 10.960 1.00 98.75 106 ASP A CA 1
ATOM 794 C C . ASP A 1 106 ? -0.877 -5.866 9.432 1.00 98.75 106 ASP A C 1
ATOM 796 O O . ASP A 1 106 ? -0.411 -6.844 8.850 1.00 98.75 106 ASP A O 1
ATOM 800 N N . VAL A 1 107 ? -1.331 -4.798 8.774 1.00 98.75 107 VAL A N 1
ATOM 801 C CA . VAL A 1 107 ? -1.229 -4.616 7.321 1.00 98.75 107 VAL A CA 1
ATOM 802 C C . VAL A 1 107 ? 0.234 -4.667 6.865 1.00 98.75 107 VAL A C 1
ATOM 804 O O . VAL A 1 107 ? 0.553 -5.413 5.937 1.00 98.75 107 VAL A O 1
ATOM 807 N N . GLN A 1 108 ? 1.134 -3.936 7.536 1.00 98.75 108 GLN A N 1
ATOM 808 C CA . GLN A 1 108 ? 2.574 -3.981 7.260 1.00 98.75 108 GLN A CA 1
ATOM 809 C C . GLN A 1 108 ? 3.161 -5.377 7.523 1.00 98.75 108 GLN A C 1
ATOM 811 O O . GLN A 1 108 ? 3.894 -5.900 6.689 1.00 98.75 108 GLN A O 1
ATOM 816 N N . GLY A 1 109 ? 2.842 -5.991 8.664 1.00 98.62 109 GLY A N 1
ATOM 817 C CA . GLY A 1 109 ? 3.350 -7.309 9.040 1.00 98.62 109 GLY A CA 1
ATOM 818 C C . GLY A 1 109 ? 2.957 -8.386 8.035 1.00 98.62 109 GLY A C 1
ATOM 819 O O . GLY A 1 109 ? 3.808 -9.164 7.610 1.00 98.62 109 GLY A O 1
ATOM 820 N N . GLY A 1 110 ? 1.702 -8.373 7.583 1.00 98.62 110 GLY A N 1
ATOM 821 C CA . GLY A 1 110 ? 1.235 -9.235 6.501 1.00 98.62 110 GLY A CA 1
ATOM 822 C C . GLY A 1 110 ? 1.925 -8.948 5.168 1.00 98.62 110 GLY A C 1
ATOM 823 O O . GLY A 1 110 ? 2.266 -9.875 4.438 1.00 98.62 110 GLY A O 1
ATOM 824 N N . ALA A 1 111 ? 2.208 -7.677 4.862 1.00 98.75 111 ALA A N 1
ATOM 825 C CA . ALA A 1 111 ? 2.953 -7.325 3.655 1.00 98.75 111 ALA A CA 1
ATOM 826 C C . ALA A 1 111 ? 4.371 -7.917 3.697 1.00 98.75 111 ALA A C 1
ATOM 828 O O . ALA A 1 111 ? 4.821 -8.508 2.719 1.00 98.75 111 ALA A O 1
ATOM 829 N N . CYS A 1 112 ? 5.054 -7.846 4.842 1.00 98.56 112 CYS A N 1
ATOM 830 C CA . CYS A 1 112 ? 6.407 -8.386 4.991 1.00 98.56 112 CYS A CA 1
ATOM 831 C C . CYS A 1 112 ? 6.495 -9.912 4.805 1.00 98.56 112 CYS A C 1
ATOM 833 O O . CYS A 1 112 ? 7.589 -10.437 4.627 1.00 98.56 112 CYS A O 1
ATOM 835 N N . GLN A 1 113 ? 5.366 -10.628 4.847 1.00 97.62 113 GLN A N 1
ATOM 836 C CA . GLN A 1 113 ? 5.299 -12.064 4.557 1.00 97.62 113 GLN A CA 1
ATOM 837 C C . GLN A 1 113 ? 5.061 -12.367 3.069 1.00 97.62 113 GLN A C 1
ATOM 839 O O . GLN A 1 113 ? 5.327 -13.482 2.628 1.00 97.62 113 GLN A O 1
ATOM 844 N N . GLN A 1 114 ? 4.546 -11.402 2.301 1.00 97.69 114 GLN A N 1
ATOM 845 C CA . GLN A 1 114 ? 4.100 -11.592 0.914 1.00 97.69 114 GLN A CA 1
ATOM 846 C C . GLN A 1 114 ? 5.021 -10.925 -0.117 1.00 97.69 114 GLN A C 1
ATOM 848 O O . GLN A 1 114 ? 5.098 -11.385 -1.257 1.00 97.69 114 GLN A O 1
ATOM 853 N N . PHE A 1 115 ? 5.706 -9.846 0.271 1.00 98.62 115 PHE A N 1
ATOM 854 C CA . PHE A 1 115 ? 6.540 -9.016 -0.601 1.00 98.62 115 PHE A CA 1
ATOM 855 C C . PHE A 1 115 ? 8.025 -9.124 -0.239 1.00 98.62 115 PHE A C 1
ATOM 857 O O . PHE A 1 115 ? 8.379 -9.487 0.881 1.00 98.62 115 PHE A O 1
ATOM 864 N N . ASN A 1 116 ? 8.902 -8.783 -1.186 1.00 98.44 116 ASN A N 1
ATOM 865 C CA . ASN A 1 116 ? 10.353 -8.847 -0.976 1.00 98.44 116 ASN A CA 1
ATOM 866 C C . ASN A 1 116 ? 10.908 -7.565 -0.353 1.00 98.44 116 ASN A C 1
ATOM 868 O O . ASN A 1 116 ? 11.927 -7.613 0.338 1.00 98.44 116 ASN A O 1
ATOM 872 N N . THR A 1 117 ? 10.244 -6.435 -0.582 1.00 98.50 117 THR A N 1
ATOM 873 C CA . THR A 1 117 ? 10.568 -5.158 0.051 1.00 98.50 117 THR A CA 1
ATOM 874 C C . THR A 1 117 ? 9.280 -4.527 0.555 1.00 98.50 117 THR A C 1
ATOM 876 O O . THR A 1 117 ? 8.322 -4.372 -0.202 1.00 98.50 117 THR A O 1
ATOM 879 N N . VAL A 1 118 ? 9.263 -4.153 1.832 1.00 98.81 118 VAL A N 1
ATOM 880 C CA . VAL A 1 118 ? 8.197 -3.370 2.457 1.00 98.81 118 VAL A CA 1
ATOM 881 C C . VAL A 1 118 ? 8.827 -2.209 3.201 1.00 98.81 118 VAL A C 1
ATOM 883 O O . VAL A 1 118 ? 9.554 -2.423 4.172 1.00 98.81 118 VAL A O 1
ATOM 886 N N . LEU A 1 119 ? 8.534 -0.986 2.760 1.00 98.62 119 LEU A N 1
ATOM 887 C CA . LEU A 1 119 ? 9.013 0.242 3.392 1.00 98.62 119 LEU A CA 1
ATOM 888 C C . LEU A 1 119 ? 7.807 1.044 3.869 1.00 98.62 119 LEU A C 1
ATOM 890 O O . LEU A 1 119 ? 7.026 1.553 3.071 1.00 98.62 119 LEU A O 1
ATOM 894 N N . ALA A 1 120 ? 7.649 1.146 5.179 1.00 98.56 120 ALA A N 1
ATOM 895 C CA . ALA A 1 120 ? 6.555 1.861 5.822 1.00 98.56 120 ALA A CA 1
ATOM 896 C C . ALA A 1 120 ? 7.086 3.065 6.623 1.00 98.56 120 ALA A C 1
ATOM 898 O O . ALA A 1 120 ? 8.306 3.208 6.782 1.00 98.56 120 ALA A O 1
ATOM 899 N N . PRO A 1 121 ? 6.219 3.937 7.172 1.00 98.62 121 PRO A N 1
ATOM 900 C CA . PRO A 1 121 ? 6.695 5.128 7.858 1.00 98.62 121 PRO A CA 1
ATOM 901 C C . PRO A 1 121 ? 7.651 4.822 9.013 1.00 98.62 121 PRO A C 1
ATOM 903 O O . PRO A 1 121 ? 7.350 4.088 9.958 1.00 98.62 121 PRO A O 1
ATOM 906 N N . GLY A 1 122 ? 8.828 5.440 8.943 1.00 96.69 122 GLY A N 1
ATOM 907 C CA . GLY A 1 122 ? 9.947 5.166 9.841 1.00 96.69 122 GLY A CA 1
ATOM 908 C C . GLY A 1 122 ? 11.084 4.360 9.213 1.00 96.69 122 GLY A C 1
ATOM 909 O O . GLY A 1 122 ? 12.112 4.252 9.869 1.00 96.69 122 GLY A O 1
ATOM 910 N N . SER A 1 123 ? 10.942 3.855 7.980 1.00 96.94 123 SER A N 1
ATOM 911 C CA . SER A 1 123 ? 12.069 3.309 7.205 1.00 96.94 123 SER A CA 1
ATOM 912 C C . SER A 1 123 ? 13.043 4.420 6.805 1.00 96.94 123 SER A C 1
ATOM 914 O O . SER A 1 123 ? 14.210 4.403 7.167 1.00 96.94 123 SER A O 1
ATOM 916 N N . ASN A 1 124 ? 12.547 5.451 6.120 1.00 94.62 124 ASN A N 1
ATOM 917 C CA . ASN A 1 124 ? 13.294 6.652 5.762 1.00 94.62 124 ASN A CA 1
ATOM 918 C C . ASN A 1 124 ? 12.340 7.829 5.478 1.00 94.62 124 ASN A C 1
ATOM 920 O O . ASN A 1 124 ? 11.119 7.725 5.623 1.00 94.62 124 ASN A O 1
ATOM 924 N N . ARG A 1 125 ? 12.899 8.974 5.065 1.00 95.06 125 ARG A N 1
ATOM 925 C CA . ARG A 1 125 ? 12.127 10.200 4.801 1.00 95.06 125 ARG A CA 1
ATOM 926 C C . ARG A 1 125 ? 11.162 10.100 3.618 1.00 95.06 125 ARG A C 1
ATOM 928 O O . ARG A 1 125 ? 10.246 10.908 3.552 1.00 95.06 125 ARG A O 1
ATOM 935 N N . PHE A 1 126 ? 11.383 9.186 2.674 1.00 95.06 126 PHE A N 1
ATOM 936 C CA . PHE A 1 126 ? 10.570 9.082 1.461 1.00 95.06 126 PHE A CA 1
ATOM 937 C C . PHE A 1 126 ? 9.274 8.307 1.700 1.00 95.06 126 PHE A C 1
ATOM 939 O O . PHE A 1 126 ? 8.290 8.585 1.034 1.00 95.06 126 PHE A O 1
ATOM 946 N N . HIS A 1 127 ? 9.244 7.426 2.700 1.00 97.44 127 HIS A N 1
ATOM 947 C CA . HIS A 1 127 ? 8.110 6.541 2.992 1.00 97.44 127 HIS A CA 1
ATOM 948 C C . HIS A 1 127 ? 7.312 6.995 4.221 1.00 97.44 127 HIS A C 1
ATOM 950 O O . HIS A 1 127 ? 6.715 6.190 4.926 1.00 97.44 127 HIS A O 1
ATOM 956 N N . TYR A 1 128 ? 7.341 8.288 4.551 1.00 97.12 128 TYR A N 1
ATOM 957 C CA . TYR A 1 128 ? 6.733 8.804 5.783 1.00 97.12 128 TYR A CA 1
ATOM 958 C C . TYR A 1 128 ? 5.193 8.836 5.750 1.00 97.12 128 TYR A C 1
ATOM 960 O O . TYR A 1 128 ? 4.569 8.940 6.806 1.00 97.12 128 TYR A O 1
ATOM 968 N N . ASP A 1 129 ? 4.587 8.775 4.563 1.00 98.06 129 ASP A N 1
ATOM 969 C CA . ASP A 1 129 ? 3.148 8.943 4.339 1.00 98.06 129 ASP A CA 1
ATOM 970 C C . ASP A 1 129 ? 2.476 7.774 3.599 1.00 98.06 129 ASP A C 1
ATOM 972 O O . ASP A 1 129 ? 1.266 7.825 3.362 1.00 98.06 129 ASP A O 1
ATOM 976 N N . HIS A 1 130 ? 3.219 6.712 3.280 1.00 98.75 130 HIS A N 1
ATOM 977 C CA . HIS A 1 130 ? 2.721 5.541 2.560 1.00 98.75 130 HIS A CA 1
ATOM 978 C C . HIS A 1 130 ? 3.491 4.264 2.923 1.00 98.75 130 HIS A C 1
ATOM 980 O O . HIS A 1 130 ? 4.556 4.311 3.534 1.00 98.75 130 HIS A O 1
ATOM 986 N N . ILE A 1 131 ? 2.926 3.116 2.548 1.00 98.81 131 ILE A N 1
ATOM 987 C CA . ILE A 1 131 ? 3.588 1.810 2.581 1.00 98.81 131 ILE A CA 1
ATOM 988 C C . ILE A 1 131 ? 3.965 1.458 1.144 1.00 98.81 131 ILE A C 1
ATOM 990 O O . ILE A 1 131 ? 3.083 1.295 0.303 1.00 98.81 131 ILE A O 1
ATOM 994 N N . HIS A 1 132 ? 5.258 1.344 0.875 1.00 98.81 132 HIS A N 1
ATOM 995 C CA . HIS A 1 132 ? 5.788 0.813 -0.374 1.00 98.81 132 HIS A CA 1
ATOM 996 C C . HIS A 1 132 ? 5.890 -0.707 -0.286 1.00 98.81 132 HIS A C 1
ATOM 998 O O . HIS A 1 132 ? 6.393 -1.228 0.714 1.00 98.81 132 HIS A O 1
ATOM 1004 N N . VAL A 1 133 ? 5.442 -1.404 -1.329 1.00 98.88 133 VAL A N 1
ATOM 1005 C CA . VAL A 1 133 ? 5.626 -2.851 -1.492 1.00 98.88 133 VAL A CA 1
ATOM 1006 C C . VAL A 1 133 ? 6.186 -3.167 -2.874 1.00 98.88 133 VAL A C 1
ATOM 1008 O O . VAL A 1 133 ? 5.706 -2.617 -3.866 1.00 98.88 133 VAL A O 1
ATOM 1011 N N . ASP A 1 134 ? 7.153 -4.081 -2.954 1.00 98.69 134 ASP A N 1
ATOM 1012 C CA . ASP A 1 134 ? 7.688 -4.581 -4.225 1.00 98.69 134 ASP A CA 1
ATOM 1013 C C . ASP A 1 134 ? 8.082 -6.068 -4.189 1.00 98.69 134 ASP A C 1
ATOM 1015 O O . ASP A 1 134 ? 8.150 -6.708 -3.133 1.00 98.69 134 ASP A O 1
ATOM 1019 N N . LEU A 1 135 ? 8.339 -6.632 -5.373 1.00 98.38 135 LEU A N 1
ATOM 1020 C CA . LEU A 1 135 ? 8.851 -7.996 -5.539 1.00 98.38 135 LEU A CA 1
ATOM 1021 C C . LEU A 1 135 ? 10.304 -8.023 -6.050 1.00 98.38 135 LEU A C 1
ATOM 1023 O O . LEU A 1 135 ? 10.681 -8.959 -6.764 1.00 98.38 135 LEU A O 1
ATOM 1027 N N . MET A 1 136 ? 11.132 -7.035 -5.685 1.00 96.31 136 MET A N 1
ATOM 1028 C CA . MET A 1 136 ? 12.538 -6.950 -6.097 1.00 96.31 136 MET A CA 1
ATOM 1029 C C . MET A 1 136 ? 13.264 -8.258 -5.787 1.00 96.31 136 MET A C 1
ATOM 1031 O O . MET A 1 136 ? 13.221 -8.771 -4.666 1.00 96.31 136 MET A O 1
ATOM 1035 N N . ARG A 1 137 ? 13.947 -8.824 -6.782 1.00 94.19 137 ARG A N 1
ATOM 1036 C CA . ARG A 1 137 ? 14.732 -10.052 -6.609 1.00 94.19 137 ARG A CA 1
ATOM 1037 C C . ARG A 1 137 ? 16.179 -9.686 -6.313 1.00 94.19 137 ARG A C 1
ATOM 1039 O O . ARG A 1 137 ? 16.806 -8.964 -7.078 1.00 94.19 137 ARG A O 1
ATOM 1046 N N . ARG A 1 138 ? 16.718 -10.222 -5.221 1.00 93.44 138 ARG A N 1
ATOM 1047 C CA . ARG A 1 138 ? 18.110 -10.017 -4.794 1.00 93.44 138 ARG A CA 1
ATOM 1048 C C . ARG A 1 138 ? 18.846 -11.351 -4.819 1.00 93.44 138 ARG A C 1
ATOM 1050 O O . ARG A 1 138 ? 18.260 -12.367 -4.445 1.00 93.44 138 ARG A O 1
ATOM 1057 N N . ALA A 1 139 ? 20.121 -11.355 -5.207 1.00 94.25 139 ALA A N 1
ATOM 1058 C CA . ALA A 1 139 ? 20.947 -12.569 -5.201 1.00 94.25 139 ALA A CA 1
ATOM 1059 C C . ALA A 1 139 ? 21.014 -13.206 -3.800 1.00 94.25 139 ALA A C 1
ATOM 1061 O O . ALA A 1 139 ? 20.864 -14.418 -3.658 1.00 94.25 139 ALA A O 1
ATOM 1062 N N . SER A 1 140 ? 21.103 -12.369 -2.762 1.00 94.50 140 SER A N 1
ATOM 1063 C CA . SER A 1 140 ? 21.085 -12.775 -1.351 1.00 94.50 140 SER A CA 1
ATOM 1064 C C . SER A 1 140 ? 19.752 -13.357 -0.872 1.00 94.50 140 SER A C 1
ATOM 1066 O O . SER A 1 140 ? 19.686 -13.889 0.232 1.00 94.50 140 SER A O 1
ATOM 1068 N N . ARG A 1 141 ? 18.672 -13.225 -1.660 1.00 92.38 141 ARG A N 1
ATOM 1069 C CA . ARG A 1 141 ? 17.286 -13.560 -1.278 1.00 92.38 141 ARG A CA 1
ATOM 1070 C C . ARG A 1 141 ? 16.792 -12.859 -0.006 1.00 92.38 141 ARG A C 1
ATOM 1072 O O . ARG A 1 141 ? 15.776 -13.259 0.555 1.00 92.38 141 ARG A O 1
ATOM 1079 N N . ARG A 1 142 ? 17.493 -11.815 0.449 1.00 94.69 142 ARG A N 1
ATOM 1080 C CA . ARG A 1 142 ? 17.094 -11.030 1.617 1.00 94.69 142 ARG A CA 1
ATOM 1081 C C . ARG A 1 142 ? 15.756 -10.343 1.344 1.00 94.69 142 ARG A C 1
ATOM 1083 O O . ARG A 1 142 ? 15.621 -9.637 0.346 1.00 94.69 142 ARG A O 1
ATOM 1090 N N . VAL A 1 143 ? 14.820 -10.517 2.273 1.00 96.31 143 VAL A N 1
ATOM 1091 C CA . VAL A 1 143 ? 13.577 -9.742 2.355 1.00 96.31 143 VAL A CA 1
ATOM 1092 C C . VAL A 1 143 ? 13.829 -8.510 3.220 1.00 96.31 143 VAL A C 1
ATOM 1094 O O . VAL A 1 143 ? 14.484 -8.598 4.262 1.00 96.31 143 VAL A O 1
ATOM 1097 N N . ILE A 1 144 ? 13.333 -7.358 2.780 1.00 98.06 144 ILE A N 1
ATOM 1098 C CA . ILE A 1 144 ? 13.412 -6.090 3.503 1.00 98.06 144 ILE A CA 1
ATOM 1099 C C . ILE A 1 144 ? 12.034 -5.786 4.086 1.00 98.06 144 ILE A C 1
ATOM 1101 O O . ILE A 1 144 ? 11.043 -5.725 3.365 1.00 98.06 144 ILE A O 1
ATOM 1105 N N . CYS A 1 145 ? 11.984 -5.581 5.398 1.00 98.44 145 CYS A N 1
ATOM 1106 C CA . CYS A 1 145 ? 10.784 -5.184 6.125 1.00 98.44 145 CYS A CA 1
ATOM 1107 C C . CYS A 1 145 ? 11.164 -4.064 7.089 1.00 98.44 145 CYS A C 1
ATOM 1109 O O . CYS A 1 145 ? 11.700 -4.324 8.170 1.00 98.44 145 CYS A O 1
ATOM 1111 N N . GLU A 1 146 ? 10.939 -2.819 6.672 1.00 98.31 146 GLU A N 1
ATOM 1112 C CA . GLU A 1 146 ? 11.419 -1.640 7.386 1.00 98.31 146 GLU A CA 1
ATOM 1113 C C . GLU A 1 146 ? 10.300 -0.621 7.646 1.00 98.31 146 GLU A C 1
ATOM 1115 O O . GLU A 1 146 ? 9.562 -0.263 6.727 1.00 98.31 146 GLU A O 1
ATOM 1120 N N . PRO A 1 147 ? 10.164 -0.119 8.888 1.00 98.00 147 PRO A N 1
ATOM 1121 C CA . PRO A 1 147 ? 10.809 -0.644 10.097 1.00 98.00 147 PRO A CA 1
ATOM 1122 C C . PRO A 1 147 ? 10.401 -2.106 10.351 1.00 98.00 147 PRO A C 1
ATOM 1124 O O . PRO A 1 147 ? 9.387 -2.555 9.827 1.00 98.00 147 PRO A O 1
ATOM 1127 N N . ALA A 1 148 ? 11.163 -2.841 11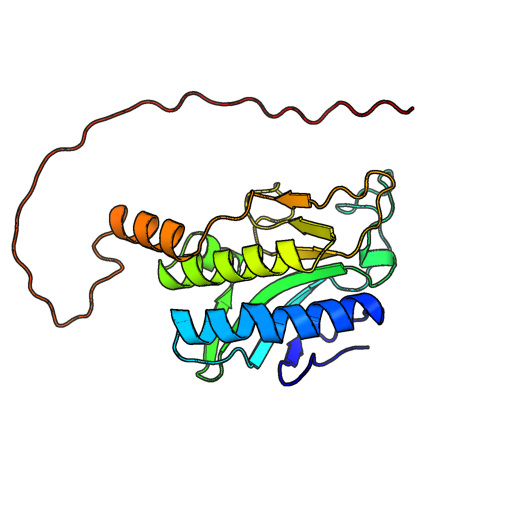.166 1.00 97.75 148 ALA A N 1
ATOM 1128 C CA . ALA A 1 148 ? 10.820 -4.226 11.492 1.00 97.75 148 ALA A CA 1
ATOM 1129 C C . ALA A 1 148 ? 9.361 -4.335 11.973 1.00 97.75 148 ALA A C 1
ATOM 1131 O O . ALA A 1 148 ? 8.924 -3.554 12.828 1.00 97.75 148 ALA A O 1
ATOM 1132 N N . ALA A 1 149 ? 8.616 -5.288 11.407 1.00 95.94 149 ALA A N 1
ATOM 1133 C CA . ALA A 1 149 ? 7.210 -5.478 11.733 1.00 95.94 149 ALA A CA 1
ATOM 1134 C C . ALA A 1 149 ? 7.023 -5.783 13.226 1.00 95.94 149 ALA A C 1
ATOM 1136 O O . ALA A 1 149 ? 7.770 -6.543 13.843 1.00 95.94 149 ALA A O 1
ATOM 1137 N N . VAL A 1 150 ? 5.988 -5.181 13.795 1.00 96.31 150 VAL A N 1
ATOM 1138 C CA . VAL A 1 150 ? 5.549 -5.350 15.183 1.00 96.31 150 VAL A CA 1
ATOM 1139 C C . VAL A 1 150 ? 4.050 -5.609 15.162 1.00 96.31 150 VAL A C 1
ATOM 1141 O O . VAL A 1 150 ? 3.378 -5.117 14.258 1.00 96.31 150 VAL A O 1
ATOM 1144 N N . SER A 1 151 ? 3.511 -6.358 16.127 1.00 96.81 151 SER A N 1
ATOM 1145 C CA . SER A 1 151 ? 2.070 -6.633 16.126 1.00 96.81 151 SER A CA 1
ATOM 1146 C C . SER A 1 151 ? 1.251 -5.367 16.364 1.00 96.81 151 SER A C 1
ATOM 1148 O O . SER A 1 151 ? 1.646 -4.474 17.133 1.00 96.81 151 SER A O 1
ATOM 1150 N N . GLY A 1 152 ? 0.087 -5.299 15.720 1.00 97.25 152 GLY A N 1
ATOM 1151 C CA . GLY A 1 152 ? -0.857 -4.211 15.899 1.00 97.25 152 GLY A CA 1
ATOM 1152 C C . GLY A 1 152 ? -1.305 -4.074 17.345 1.00 97.25 152 GLY A C 1
ATOM 1153 O O . GLY A 1 152 ? -1.301 -2.967 17.880 1.00 97.25 152 GLY A O 1
ATOM 1154 N N . GLU A 1 153 ? -1.573 -5.187 18.028 1.00 96.81 153 GLU A N 1
ATOM 1155 C CA . GLU A 1 153 ? -1.987 -5.194 19.432 1.00 96.81 153 GLU A CA 1
ATOM 1156 C C . GLU A 1 153 ? -0.922 -4.570 20.340 1.00 96.81 153 GLU A C 1
ATOM 1158 O O . GLU A 1 153 ? -1.240 -3.775 21.227 1.00 96.81 153 GLU A O 1
ATOM 1163 N N . GLN A 1 154 ? 0.361 -4.861 20.094 1.00 96.69 154 GLN A N 1
ATOM 1164 C CA . GLN A 1 154 ? 1.456 -4.294 20.878 1.00 96.69 154 GLN A CA 1
ATOM 1165 C C . GLN A 1 154 ? 1.556 -2.774 20.698 1.00 96.69 154 GLN A C 1
ATOM 1167 O O . GLN A 1 154 ? 1.820 -2.051 21.665 1.00 96.69 154 GLN A O 1
ATOM 1172 N N . ILE A 1 155 ? 1.375 -2.270 19.476 1.00 96.31 155 ILE A N 1
ATOM 1173 C CA . ILE A 1 155 ? 1.428 -0.830 19.204 1.00 96.31 155 ILE A CA 1
ATOM 1174 C C . ILE A 1 155 ? 0.177 -0.115 19.713 1.00 96.31 155 ILE A C 1
ATOM 1176 O O . ILE A 1 155 ? 0.319 0.917 20.371 1.00 96.31 155 ILE A O 1
ATOM 1180 N N . ALA A 1 156 ? -1.012 -0.677 19.508 1.00 95.12 156 ALA A N 1
ATOM 1181 C CA . ALA A 1 156 ? -2.263 -0.127 20.018 1.00 95.12 156 ALA A CA 1
ATOM 1182 C C . ALA A 1 156 ? -2.252 -0.032 21.553 1.00 95.12 156 ALA A C 1
ATOM 1184 O O . ALA A 1 156 ? -2.554 1.021 22.115 1.00 95.12 156 ALA A O 1
ATOM 1185 N N . ALA A 1 157 ? -1.785 -1.077 22.247 1.00 94.44 157 ALA A N 1
ATOM 1186 C CA . ALA A 1 157 ? -1.634 -1.058 23.703 1.00 94.44 157 ALA A CA 1
ATOM 1187 C C . ALA A 1 157 ? -0.679 0.056 24.171 1.00 94.44 157 ALA A C 1
ATOM 1189 O O . ALA A 1 157 ? -0.964 0.782 25.130 1.00 94.44 157 ALA A O 1
ATOM 1190 N N . ARG A 1 158 ? 0.443 0.254 23.464 1.00 93.38 158 ARG A N 1
ATOM 1191 C CA . ARG A 1 158 ? 1.378 1.357 23.745 1.00 93.38 158 ARG A CA 1
ATOM 1192 C C . ARG A 1 158 ? 0.741 2.723 23.491 1.00 93.38 158 ARG A C 1
ATOM 1194 O O . ARG A 1 158 ? 0.969 3.635 24.286 1.00 93.38 158 ARG A O 1
ATOM 1201 N N . ALA A 1 159 ? -0.040 2.880 22.426 1.00 90.69 159 ALA A N 1
ATOM 1202 C CA . ALA A 1 159 ? -0.746 4.123 22.123 1.00 90.69 159 ALA A CA 1
ATOM 1203 C C . ALA A 1 159 ? -1.763 4.473 23.223 1.00 90.69 159 ALA A C 1
ATOM 1205 O O . ALA A 1 159 ? -1.711 5.584 23.752 1.00 90.69 159 ALA A O 1
ATOM 1206 N N . ASN A 1 160 ? -2.571 3.502 23.665 1.00 87.50 160 ASN A N 1
ATOM 1207 C CA . ASN A 1 160 ? -3.505 3.674 24.785 1.00 87.50 160 ASN A CA 1
ATOM 1208 C C . ASN A 1 160 ? -2.797 4.078 26.076 1.00 87.50 160 ASN A C 1
ATOM 1210 O O . ASN A 1 160 ? -3.228 5.003 26.761 1.00 87.50 160 ASN A O 1
ATOM 1214 N N . SER A 1 161 ? -1.662 3.445 26.389 1.00 85.00 161 SER A N 1
ATOM 1215 C CA . SER A 1 161 ? -0.910 3.781 27.605 1.00 85.00 161 SER A CA 1
ATOM 1216 C C . SER A 1 161 ? -0.366 5.219 27.611 1.00 85.00 161 SER A C 1
ATOM 1218 O O . SER A 1 161 ? -0.168 5.801 28.675 1.00 85.00 161 SER A O 1
ATOM 1220 N N . ARG A 1 162 ? -0.128 5.806 26.429 1.00 80.81 162 ARG A N 1
ATOM 1221 C CA . ARG A 1 162 ? 0.367 7.183 26.275 1.00 80.81 162 ARG A CA 1
ATOM 1222 C C . ARG A 1 162 ? -0.741 8.229 26.262 1.00 80.81 162 ARG A C 1
ATOM 1224 O O . ARG A 1 162 ? -0.453 9.386 26.554 1.00 80.81 162 ARG A O 1
ATOM 1231 N N . ASN A 1 163 ? -1.968 7.851 25.912 1.00 67.88 163 ASN A N 1
ATOM 1232 C CA . ASN A 1 163 ? -3.099 8.768 25.849 1.00 67.88 163 ASN A CA 1
ATOM 1233 C C . ASN A 1 163 ? -4.391 8.094 26.355 1.00 67.88 163 ASN A C 1
ATOM 1235 O O . ASN A 1 163 ? -5.215 7.671 25.543 1.00 67.88 163 ASN A O 1
ATOM 1239 N N . PRO A 1 164 ? -4.609 8.023 27.683 1.00 61.97 164 PRO A N 1
ATOM 1240 C CA . PRO A 1 164 ? -5.750 7.311 28.273 1.00 61.97 164 PRO A CA 1
ATOM 1241 C C . PRO A 1 164 ? -7.120 7.923 27.926 1.00 61.97 164 PRO A C 1
ATOM 1243 O O . PRO A 1 164 ? -8.154 7.318 28.201 1.00 61.97 164 PRO A O 1
ATOM 1246 N N . TYR A 1 165 ? -7.143 9.118 27.327 1.00 59.41 165 TYR A N 1
ATOM 1247 C CA . TYR A 1 165 ? -8.363 9.787 26.875 1.00 59.41 165 TYR A CA 1
ATOM 1248 C C . TYR A 1 165 ? -8.740 9.474 25.418 1.00 59.41 165 TYR A C 1
ATOM 1250 O O . TYR A 1 165 ? -9.874 9.751 25.040 1.00 59.41 165 TYR A O 1
ATOM 1258 N N . ALA A 1 166 ? -7.846 8.884 24.612 1.00 57.81 166 ALA A N 1
ATOM 1259 C CA . ALA A 1 166 ? -8.158 8.473 23.234 1.00 57.81 166 ALA A CA 1
ATOM 1260 C C . ALA A 1 166 ? -9.054 7.222 23.169 1.00 57.81 166 ALA A C 1
ATOM 1262 O O . ALA A 1 166 ? -9.688 6.975 22.152 1.00 57.81 166 ALA A O 1
ATOM 1263 N N . SER A 1 167 ? -9.128 6.466 24.265 1.00 57.75 167 SER A N 1
ATOM 1264 C CA . SER A 1 167 ? -9.875 5.213 24.402 1.00 57.75 167 SER A CA 1
ATOM 1265 C C . SER A 1 167 ? -11.208 5.362 25.150 1.00 57.75 167 SER A C 1
ATOM 1267 O O . SER A 1 167 ? -11.760 4.367 25.617 1.00 57.75 167 SER A O 1
ATOM 1269 N N . ARG A 1 168 ? -11.719 6.587 25.353 1.00 49.50 168 ARG A N 1
ATOM 1270 C CA . ARG A 1 168 ? -12.983 6.782 26.080 1.00 49.50 168 ARG A CA 1
ATOM 1271 C C . ARG A 1 168 ? -14.196 6.549 25.182 1.00 49.50 168 ARG A C 1
ATOM 1273 O O . ARG A 1 168 ? -14.601 7.422 24.423 1.00 49.50 168 ARG A O 1
ATOM 1280 N N . ASP A 1 169 ? -14.822 5.399 25.391 1.00 51.19 169 ASP A N 1
ATOM 1281 C CA . ASP A 1 169 ? -16.266 5.222 25.250 1.00 51.19 169 ASP A CA 1
ATOM 1282 C C . ASP A 1 169 ? -16.979 6.299 26.113 1.00 51.19 169 ASP A C 1
ATOM 1284 O O . ASP A 1 169 ? -16.624 6.443 27.292 1.00 51.19 169 ASP A O 1
ATOM 1288 N N . PRO A 1 170 ? -17.943 7.091 25.598 1.00 53.88 170 PRO A N 1
ATOM 1289 C CA . PRO A 1 170 ? -18.552 8.201 26.345 1.00 53.88 170 PRO A CA 1
ATOM 1290 C C . PRO A 1 170 ? -19.315 7.792 27.622 1.00 53.88 170 PRO A C 1
ATOM 1292 O O . PRO A 1 170 ? -19.718 8.666 28.387 1.00 53.88 170 PRO A O 1
ATOM 1295 N N . ASN A 1 171 ? -19.478 6.492 27.892 1.00 47.41 171 ASN A N 1
ATOM 1296 C CA . ASN A 1 171 ? -20.316 5.966 28.974 1.00 47.41 171 ASN A CA 1
ATOM 1297 C C . ASN A 1 171 ? -19.566 5.375 30.185 1.00 47.41 171 ASN A C 1
ATOM 1299 O O . ASN A 1 171 ? -20.209 4.805 31.064 1.00 47.41 171 ASN A O 1
ATOM 1303 N N . VAL A 1 172 ? -18.238 5.503 30.293 1.00 49.94 172 VAL A N 1
ATOM 1304 C CA . VAL A 1 172 ? -17.492 4.951 31.446 1.00 49.94 172 VAL A CA 1
ATOM 1305 C C . VAL A 1 172 ? -16.904 6.063 32.319 1.00 49.94 172 VAL A C 1
ATOM 1307 O O . VAL A 1 172 ? -15.793 6.550 32.099 1.00 49.94 172 VAL A O 1
ATOM 1310 N N . THR A 1 173 ? -17.635 6.450 33.368 1.00 52.00 173 THR A N 1
ATOM 1311 C CA . THR A 1 173 ? -17.125 7.320 34.440 1.00 52.00 173 THR A CA 1
ATOM 1312 C C . THR A 1 173 ? -16.409 6.481 35.502 1.00 52.00 173 THR A C 1
ATOM 1314 O O . THR A 1 173 ? -16.929 6.233 36.588 1.00 52.00 173 THR A O 1
ATOM 1317 N N . GLY A 1 174 ? -15.209 6.005 35.179 1.00 44.84 174 GLY A N 1
ATOM 1318 C CA . GLY A 1 174 ? -14.308 5.402 36.161 1.00 44.84 174 GLY A CA 1
ATOM 1319 C C . GLY A 1 174 ? -13.520 6.485 36.896 1.00 44.84 174 GLY A C 1
ATOM 1320 O O . GLY A 1 174 ? -12.778 7.237 36.264 1.00 44.84 174 GLY A O 1
ATOM 1321 N N . SER A 1 175 ? -13.699 6.582 38.215 1.00 57.84 175 SER A N 1
ATOM 1322 C CA . SER A 1 175 ? -12.808 7.344 39.098 1.00 57.84 175 SER A CA 1
ATOM 1323 C C . SER A 1 175 ? -11.469 6.600 39.264 1.00 57.84 175 SER A C 1
ATOM 1325 O O . SER A 1 175 ? -11.327 5.489 38.758 1.00 57.84 175 SER A O 1
ATOM 1327 N N . LEU A 1 176 ? -10.532 7.190 40.021 1.00 49.16 176 LEU A N 1
ATOM 1328 C CA . LEU A 1 176 ? -9.165 6.730 40.353 1.00 49.16 176 LEU A CA 1
ATOM 1329 C C . LEU A 1 176 ? -8.103 7.298 39.393 1.00 49.16 176 LEU A C 1
ATOM 1331 O O . LEU A 1 176 ? -8.253 7.277 38.183 1.00 49.16 176 LEU A O 1
ATOM 1335 N N . GLY A 1 177 ? -6.981 7.860 39.830 1.00 37.66 177 GLY A N 1
ATOM 1336 C CA . GLY A 1 177 ? -6.277 7.805 41.108 1.00 37.66 177 GLY A CA 1
ATOM 1337 C C . GLY A 1 177 ? -4.798 7.933 40.738 1.00 37.66 177 GLY A C 1
ATOM 1338 O O . GLY A 1 177 ? -4.240 7.041 40.110 1.00 37.66 177 GLY A O 1
ATOM 1339 N N . GLY A 1 178 ? -4.190 9.094 40.988 1.00 44.56 178 GLY A N 1
ATOM 1340 C CA . GLY A 1 178 ? -2.887 9.432 40.412 1.00 44.56 178 GLY A CA 1
ATOM 1341 C C . GLY A 1 178 ? -1.724 8.610 40.969 1.00 44.56 178 GLY A C 1
ATOM 1342 O O . GLY A 1 178 ? -1.720 8.269 42.151 1.00 44.56 178 GLY A O 1
ATOM 1343 N N . LYS A 1 179 ? -0.691 8.384 40.140 1.00 43.75 179 LYS A N 1
ATOM 1344 C CA . LYS A 1 179 ? 0.705 8.242 40.596 1.00 43.75 179 LYS A CA 1
ATOM 1345 C C . LYS A 1 179 ? 1.752 8.400 39.475 1.00 43.75 179 LYS A C 1
ATOM 1347 O O . LYS A 1 179 ? 1.810 7.622 38.536 1.00 43.75 179 LYS A O 1
ATOM 1352 N N . LYS A 1 180 ? 2.581 9.430 39.695 1.00 34.88 180 LYS A N 1
ATOM 1353 C CA . LYS A 1 180 ? 4.041 9.604 39.526 1.00 34.88 180 LYS A CA 1
ATOM 1354 C C . LYS A 1 180 ? 4.739 9.100 38.252 1.00 34.88 180 LYS A C 1
ATOM 1356 O O . LYS A 1 180 ? 4.978 7.914 38.067 1.00 34.88 180 LYS A O 1
ATOM 1361 N N . SER A 1 181 ? 5.217 10.078 37.481 1.00 37.41 181 SER A N 1
ATOM 1362 C CA . SER A 1 181 ? 6.200 9.956 36.404 1.00 37.41 181 SER A CA 1
ATOM 1363 C C . SER A 1 181 ? 7.585 9.555 36.925 1.00 37.41 181 SER A C 1
ATOM 1365 O O . SER A 1 181 ? 8.101 10.202 37.839 1.00 37.41 181 SER A O 1
ATOM 1367 N N . SER A 1 182 ? 8.230 8.579 36.284 1.00 35.03 182 SER A N 1
ATOM 1368 C CA . SER A 1 182 ? 9.685 8.420 36.337 1.00 35.03 182 SER A CA 1
ATOM 1369 C C . SER A 1 182 ? 10.294 8.701 34.964 1.00 35.03 182 SER A C 1
ATOM 1371 O O . SER A 1 182 ? 9.767 8.343 33.911 1.00 35.03 182 SER A O 1
ATOM 1373 N N . TRP A 1 183 ? 11.382 9.454 35.016 1.00 33.34 183 TRP A N 1
ATOM 1374 C CA . TRP A 1 183 ? 12.091 10.085 33.917 1.00 33.34 183 TRP A CA 1
ATOM 1375 C C . TRP A 1 183 ? 13.251 9.172 33.515 1.00 33.34 183 TRP A C 1
ATOM 1377 O O . TRP A 1 183 ? 14.067 8.847 34.372 1.00 33.34 183 TRP A O 1
ATOM 1387 N N . PHE A 1 184 ? 13.350 8.766 32.245 1.00 36.16 184 PHE A N 1
ATOM 1388 C CA . PHE A 1 184 ? 14.573 8.149 31.724 1.00 36.16 184 PHE A CA 1
ATOM 1389 C C . PHE A 1 184 ? 14.927 8.657 30.323 1.00 36.16 184 PHE A C 1
ATOM 1391 O O . PHE A 1 184 ? 14.105 8.722 29.408 1.00 36.16 184 PHE A O 1
ATOM 1398 N N . SER A 1 185 ? 16.197 9.050 30.233 1.00 35.97 185 SER A N 1
ATOM 1399 C CA . SER A 1 185 ? 16.901 9.717 29.142 1.00 35.97 185 SER A CA 1
ATOM 1400 C C . SER A 1 185 ? 17.087 8.815 27.915 1.00 35.97 185 SER A C 1
ATOM 1402 O O . SER A 1 185 ? 17.417 7.636 28.043 1.00 35.97 185 SER A O 1
ATOM 1404 N N . ARG A 1 186 ? 16.893 9.373 26.711 1.00 37.72 186 ARG A N 1
ATOM 1405 C CA . ARG A 1 186 ? 17.160 8.693 25.432 1.00 37.72 186 ARG A CA 1
ATOM 1406 C C . ARG A 1 186 ? 18.613 8.925 25.024 1.00 37.72 186 ARG A C 1
ATOM 1408 O O 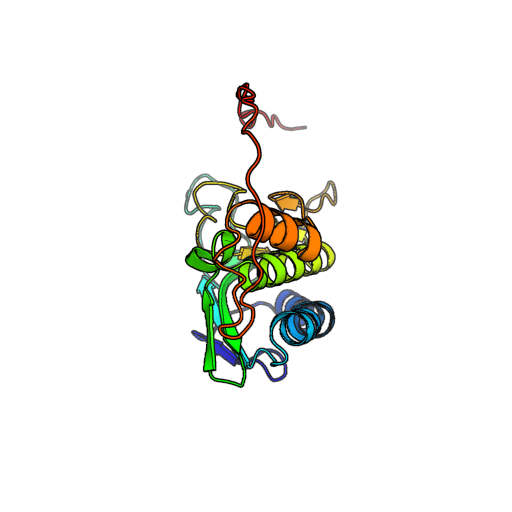. ARG A 1 186 ? 19.013 10.064 24.806 1.00 37.72 186 ARG A O 1
ATOM 1415 N N . LYS A 1 187 ? 19.369 7.842 24.844 1.00 33.97 187 LYS A N 1
ATOM 1416 C CA . LYS A 1 187 ? 20.643 7.847 24.114 1.00 33.97 187 LYS A CA 1
ATOM 1417 C C . LYS A 1 187 ? 20.351 7.612 22.628 1.00 33.97 187 LYS A C 1
ATOM 1419 O O . LYS A 1 187 ? 19.636 6.670 22.288 1.00 33.97 187 LYS A O 1
ATOM 1424 N N . ALA A 1 188 ? 20.860 8.494 21.774 1.00 35.94 188 ALA A N 1
ATOM 1425 C CA . ALA A 1 188 ? 20.753 8.405 20.322 1.00 35.94 188 ALA A CA 1
ATOM 1426 C C . ALA A 1 188 ? 21.563 7.212 19.784 1.00 35.94 188 ALA A C 1
ATOM 1428 O O . ALA A 1 188 ? 22.663 6.948 20.273 1.00 35.94 188 ALA A O 1
ATOM 1429 N N . LYS A 1 189 ? 21.023 6.507 18.784 1.00 38.53 189 LYS A N 1
ATOM 1430 C CA . LYS A 1 189 ? 21.786 5.592 17.928 1.00 38.53 189 LYS A CA 1
ATOM 1431 C C . LYS A 1 189 ? 21.975 6.246 16.561 1.00 38.53 189 LYS A C 1
ATOM 1433 O O . LYS A 1 189 ? 21.053 6.870 16.043 1.00 38.53 189 LYS A O 1
ATOM 1438 N N . VAL A 1 190 ? 23.206 6.135 16.084 1.00 39.25 190 VAL A N 1
ATOM 1439 C CA . VAL A 1 190 ? 23.763 6.647 14.832 1.00 39.25 190 VAL A CA 1
ATOM 1440 C C . VAL A 1 190 ? 23.206 5.826 13.660 1.00 39.25 190 VAL A C 1
ATOM 1442 O O . VAL A 1 190 ? 23.006 4.623 13.810 1.00 39.25 190 VAL A O 1
ATOM 1445 N N . ASN A 1 191 ? 22.909 6.494 12.541 1.00 39.25 191 ASN A N 1
ATOM 1446 C CA . ASN A 1 191 ? 22.525 5.867 11.274 1.00 39.25 191 ASN A CA 1
ATOM 1447 C C . ASN A 1 191 ? 23.793 5.408 10.550 1.00 39.25 191 ASN A C 1
ATOM 1449 O O . ASN A 1 191 ? 24.722 6.200 10.415 1.00 39.25 191 ASN A O 1
ATOM 1453 N N . GLU A 1 192 ? 23.807 4.169 10.080 1.00 45.75 192 GLU A N 1
ATOM 1454 C CA . GLU A 1 192 ? 24.958 3.547 9.428 1.00 45.75 192 GLU A CA 1
ATOM 1455 C C . GLU A 1 192 ? 24.457 2.873 8.148 1.00 45.75 192 GLU A C 1
ATOM 1457 O O . GLU A 1 192 ? 24.074 1.710 8.164 1.00 45.75 192 GLU A O 1
ATOM 1462 N N . GLU A 1 193 ? 24.362 3.649 7.066 1.00 44.75 193 GLU A N 1
ATOM 1463 C CA . GLU A 1 193 ? 24.144 3.152 5.700 1.00 44.75 193 GLU A CA 1
ATOM 1464 C C . GLU A 1 193 ? 24.871 4.071 4.708 1.00 44.75 193 GLU A C 1
ATOM 1466 O O . GLU A 1 193 ? 24.249 4.822 3.968 1.00 44.75 193 GLU A O 1
ATOM 1471 N N . ASP A 1 194 ? 26.203 4.014 4.737 1.00 39.56 194 ASP A N 1
ATOM 1472 C CA . ASP A 1 194 ? 27.090 4.410 3.635 1.00 39.56 194 ASP A CA 1
ATOM 1473 C C . ASP A 1 194 ? 28.210 3.358 3.531 1.00 39.56 194 ASP A C 1
ATOM 1475 O O . ASP A 1 194 ? 29.390 3.674 3.635 1.00 39.56 194 ASP A O 1
ATO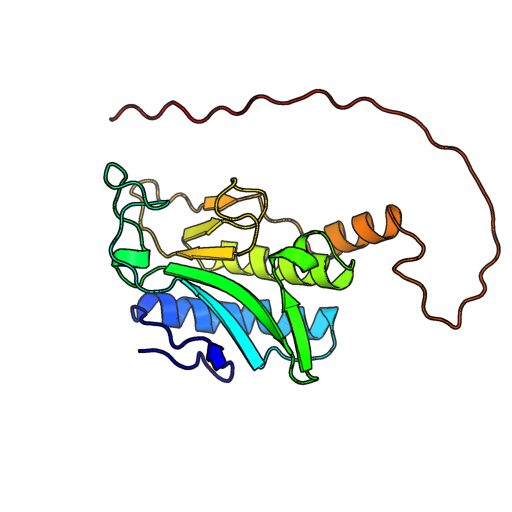M 1479 N N . GLU A 1 195 ? 27.863 2.076 3.380 1.00 40.91 195 GLU A N 1
ATOM 1480 C CA . GLU A 1 195 ? 28.848 1.080 2.943 1.00 40.91 195 GLU A CA 1
ATOM 1481 C C . GLU A 1 195 ? 28.166 -0.111 2.263 1.00 40.91 195 GLU A C 1
ATOM 1483 O O . GLU A 1 195 ? 27.588 -0.991 2.899 1.00 40.91 195 GLU A O 1
ATOM 1488 N N . PHE A 1 196 ? 28.227 -0.136 0.934 1.00 43.78 196 PHE A N 1
ATOM 1489 C CA . PHE A 1 196 ? 28.254 -1.396 0.206 1.00 43.78 196 PHE A CA 1
ATOM 1490 C C . PHE A 1 196 ? 29.227 -1.234 -0.958 1.00 43.78 196 PHE A C 1
ATOM 1492 O O . PHE A 1 196 ? 28.921 -0.589 -1.961 1.00 43.78 196 PHE A O 1
ATOM 1499 N N . THR A 1 197 ? 30.435 -1.749 -0.755 1.00 38.69 197 THR A N 1
ATOM 1500 C CA . THR A 1 197 ? 31.409 -2.043 -1.801 1.00 38.69 197 THR A CA 1
ATOM 1501 C C . THR A 1 197 ? 31.109 -3.416 -2.393 1.00 38.69 197 THR A C 1
ATOM 1503 O O . THR A 1 197 ? 30.640 -4.322 -1.704 1.00 38.69 197 THR A O 1
ATOM 1506 N N . ASP A 1 198 ? 31.343 -3.520 -3.696 1.00 42.09 198 ASP A N 1
ATOM 1507 C CA . ASP A 1 198 ? 31.107 -4.699 -4.518 1.00 42.09 198 ASP A CA 1
ATOM 1508 C C . ASP A 1 198 ? 32.034 -5.867 -4.149 1.00 42.09 198 ASP A C 1
ATOM 1510 O O . ASP A 1 198 ? 33.250 -5.682 -4.089 1.00 42.09 198 ASP A O 1
ATOM 1514 N N . GLU A 1 199 ? 31.459 -7.067 -4.030 1.00 38.00 199 GLU A N 1
ATOM 1515 C CA . GLU A 1 199 ? 32.071 -8.340 -4.449 1.00 38.00 199 GLU A CA 1
ATOM 1516 C C . GLU A 1 199 ? 31.016 -9.243 -5.109 1.00 38.00 199 GLU A C 1
ATOM 1518 O O . GLU A 1 199 ? 29.895 -9.374 -4.555 1.00 38.00 199 GLU A O 1
#